Protein AF-A0A1J4KE46-F1 (afdb_monomer)

Solvent-accessible surface area (backbone atoms 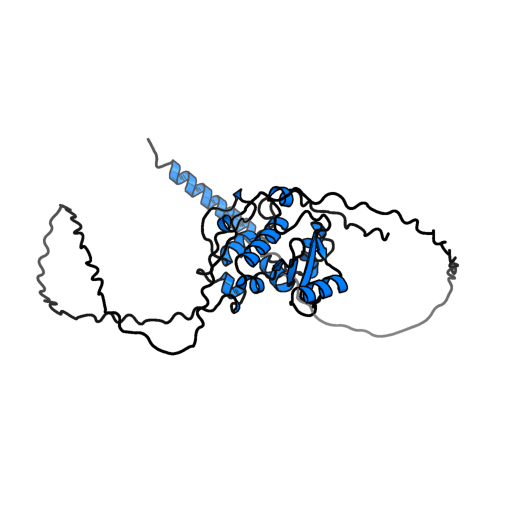only — not comparable to full-atom values): 22655 Å² total; per-residue (Å²): 136,81,72,76,61,61,65,56,54,59,58,55,54,53,56,57,51,52,54,53,51,52,53,68,68,58,63,74,73,76,80,78,86,82,88,87,82,84,83,86,89,83,88,88,82,86,89,81,84,89,82,88,82,88,82,93,76,85,85,80,83,85,80,86,80,85,82,81,85,81,86,87,81,90,78,89,84,84,92,82,90,88,87,90,86,88,89,80,90,74,87,79,75,78,71,82,78,87,78,90,81,81,91,82,88,82,89,84,80,94,78,82,88,78,87,83,81,81,79,82,81,83,78,85,85,85,81,90,82,89,84,86,86,82,91,79,94,74,92,76,88,74,85,79,84,68,88,69,81,76,77,84,74,73,83,82,76,80,79,82,80,76,56,67,73,75,50,51,61,66,56,45,40,68,34,76,81,46,60,44,44,52,37,85,65,67,35,53,55,59,90,80,43,59,92,48,76,43,31,45,27,55,48,36,59,69,44,43,44,33,73,73,41,97,76,39,30,68,67,40,46,54,52,35,50,34,48,48,21,67,63,32,70,52,42,26,74,50,45,15,32,36,70,76,53,62,48,35,31,40,32,32,50,66,35,32,23,60,45,44,62,49,89,47,49,57,63,50,35,69,30,76,83,4,59,40,39,21,48,44,32,42,73,57,54,71,68,60,36,31,51,52,24,50,77,70,71,70,45,79,60,52,76,88,53,39,44,42,37,33,36,79,81,65,62,51,40,77,81,55,48,70,69,46,60,65,65,57,54,75,44,89,62,75,80,74,78,76,85,124

InterPro domains:
  IPR018845 Initiator binding domain [PF10416] (196-288)
  IPR036388 Winged helix-like DNA-binding domain superfamily [G3DSA:1.10.10.10] (203-294)

Mean predicted aligned error: 17.64 Å

Foldseek 3Di:
DDPPVVVVVVVVVVVVVVVVVVCVVPVPPPPPPDDDDDDDDDDDDDDDDDDDDDDDDDDDDDDDDDDDDDDDDDDDDDDDDDDDDDDDDDDDLDDPDPDDDDDDDDDDDDDDDDDDDDDDDDDDDDDDDDDDDDDDDDDDDDPPPDPPPPPPPDPDDDPPDDDLLPDALVRQLPDFPQKDQLLVLVQPPNVVGDRDIGRPNCCLVVALQDPADPGRHPLSNQLSLQSVCSSDVSCCQQQQKYDLDFFKIKGFQPNNCVSNVNDDSCVQDPPCQHRQVQLQKDWDDLVVQQVSCVVSVVHGDDPVGMTMIGHPVSLDGNPHDNVSSVVSHGRPDRPPPPPD

Organism: NCBI:txid1144522

pLDDT: mean 73.03, std 25.67, range [29.02, 98.75]

Sequence (340 aa):
MNICKLFNFEIYSTQKLHQIILKKIFSPMISSLSLFLHPENQTPSHQQASQQANQQKPTQTISVRTHRIPKNKSHPYDNKILNEINKTTIPLCQSKSNTIISQHDQNMPNISHNNLNLSSSNLPLNYNDENDEEEGNLNLGMSFSSSRRVTNSSPMFSIKVKPISAMTFEEACTDPHLVINPSKMGFIPSSIWSNDTISFGFLVTTFFRKRNSATSKFPHKLYNALRLSECFSDFKNLLGISWITNDIFRVDRNAFARLIGVKSVEGGLFHQQGNFPSHGFEELDFQESEKISMEYGLGHADLSTVRFIRNSHGNFNKYSTESEMENLKWSAKPQSSESV

Structure (mmCIF, N/CA/C/O backbone):
data_AF-A0A1J4KE46-F1
#
_entry.id   AF-A0A1J4KE46-F1
#
loop_
_atom_site.group_PDB
_atom_site.id
_atom_site.type_symbol
_atom_site.label_atom_id
_atom_site.label_alt_id
_atom_site.label_comp_id
_atom_site.label_asym_id
_atom_site.label_entity_id
_atom_site.label_seq_id
_atom_site.pdbx_PDB_ins_code
_atom_site.Cartn_x
_atom_site.Cartn_y
_atom_site.Cartn_z
_atom_site.occupancy
_atom_site.B_iso_or_equiv
_atom_site.auth_seq_id
_atom_site.auth_comp_id
_atom_site.auth_asym_id
_atom_site.auth_atom_id
_atom_site.pdbx_PDB_model_num
ATOM 1 N N . MET A 1 1 ? 35.628 -3.343 -46.545 1.00 43.88 1 MET A N 1
ATOM 2 C CA . MET A 1 1 ? 36.140 -2.511 -45.429 1.00 43.88 1 MET A CA 1
ATOM 3 C C . MET A 1 1 ? 35.274 -2.802 -44.201 1.00 43.88 1 MET A C 1
ATOM 5 O O . MET A 1 1 ? 34.067 -2.864 -44.335 1.00 43.88 1 MET A O 1
ATOM 9 N N . ASN A 1 2 ? 35.907 -3.163 -43.084 1.00 38.00 2 ASN A N 1
ATOM 10 C CA . ASN A 1 2 ? 35.430 -4.070 -42.021 1.00 38.00 2 ASN A CA 1
ATOM 11 C C . ASN A 1 2 ? 34.194 -3.653 -41.185 1.00 38.00 2 ASN A C 1
ATOM 13 O O . ASN A 1 2 ? 34.308 -2.763 -40.347 1.00 38.00 2 ASN A O 1
ATOM 17 N N . ILE A 1 3 ? 33.100 -4.426 -41.264 1.00 45.41 3 ILE A N 1
ATOM 18 C CA . ILE A 1 3 ? 31.973 -4.418 -40.297 1.00 45.41 3 ILE A CA 1
ATOM 19 C C . ILE A 1 3 ? 32.275 -5.302 -39.060 1.00 45.41 3 ILE A C 1
ATOM 21 O O . ILE A 1 3 ? 31.775 -5.052 -37.967 1.00 45.41 3 ILE A O 1
ATOM 25 N N . CYS A 1 4 ? 33.210 -6.256 -39.159 1.00 42.78 4 CYS A N 1
ATOM 26 C CA . CYS A 1 4 ? 33.584 -7.158 -38.056 1.00 42.78 4 CYS A CA 1
ATOM 27 C C . CYS A 1 4 ? 34.386 -6.506 -36.906 1.00 42.78 4 CYS A C 1
ATOM 29 O O . CYS A 1 4 ? 34.640 -7.151 -35.889 1.00 42.78 4 CYS A O 1
ATOM 31 N N . LYS A 1 5 ? 34.803 -5.236 -37.032 1.00 42.47 5 LYS A N 1
ATOM 32 C CA . LYS A 1 5 ? 35.556 -4.534 -35.972 1.00 42.47 5 LYS A CA 1
ATOM 33 C C . LYS A 1 5 ? 34.665 -3.826 -34.945 1.00 42.47 5 LYS A C 1
ATOM 35 O O . LYS A 1 5 ? 35.122 -3.613 -33.828 1.00 42.47 5 LYS A O 1
ATOM 40 N N . LEU A 1 6 ? 33.409 -3.518 -35.280 1.00 44.38 6 LEU A N 1
ATOM 41 C CA . LEU A 1 6 ? 32.485 -2.847 -34.356 1.00 44.38 6 LEU A CA 1
ATOM 42 C C . LEU A 1 6 ? 31.913 -3.812 -33.305 1.00 44.38 6 LEU A C 1
ATOM 44 O O . LEU A 1 6 ? 31.878 -3.465 -32.129 1.00 44.38 6 LEU A O 1
ATOM 48 N N . PHE A 1 7 ? 31.615 -5.061 -33.678 1.00 44.31 7 PHE A N 1
ATOM 49 C CA . PHE A 1 7 ? 31.111 -6.067 -32.730 1.00 44.31 7 PHE A CA 1
ATOM 50 C C . PHE A 1 7 ? 32.142 -6.497 -31.672 1.00 44.31 7 PHE A C 1
ATOM 52 O O . PHE A 1 7 ? 31.789 -6.755 -30.524 1.00 44.31 7 PHE A O 1
ATOM 59 N N . ASN A 1 8 ? 33.435 -6.520 -32.013 1.00 41.88 8 ASN A N 1
ATOM 60 C CA . ASN A 1 8 ? 34.477 -6.899 -31.052 1.00 41.88 8 ASN A CA 1
ATOM 61 C C . ASN A 1 8 ? 34.772 -5.809 -30.006 1.00 41.88 8 ASN A C 1
ATOM 63 O O . ASN A 1 8 ? 35.272 -6.121 -28.925 1.00 41.88 8 ASN A O 1
ATOM 67 N N . PHE A 1 9 ? 34.442 -4.544 -30.284 1.00 43.34 9 PHE A N 1
ATOM 68 C CA . PHE A 1 9 ? 34.666 -3.452 -29.333 1.00 43.34 9 PHE A CA 1
ATOM 69 C C . PHE A 1 9 ? 33.618 -3.443 -28.206 1.00 43.34 9 PHE A C 1
ATOM 71 O O . PHE A 1 9 ? 33.932 -3.144 -27.052 1.00 43.34 9 PHE A O 1
ATOM 78 N N . GLU A 1 10 ? 32.387 -3.850 -28.513 1.00 47.28 10 GLU A N 1
ATOM 79 C CA . GLU A 1 10 ? 31.271 -3.853 -27.561 1.00 47.28 10 GLU A CA 1
ATOM 80 C C . GLU A 1 10 ? 31.353 -5.028 -26.564 1.00 47.28 10 GLU A C 1
ATOM 82 O O . GLU A 1 10 ? 31.061 -4.879 -25.372 1.00 47.28 10 GLU A O 1
ATOM 87 N N . ILE A 1 11 ? 31.892 -6.171 -27.004 1.00 52.19 11 ILE A N 1
ATOM 88 C CA . ILE A 1 11 ? 32.131 -7.343 -26.144 1.00 52.19 11 ILE A CA 1
ATOM 89 C C . ILE A 1 11 ? 33.309 -7.106 -25.176 1.00 52.19 11 ILE A C 1
ATOM 91 O O . ILE A 1 11 ? 33.255 -7.506 -24.012 1.00 52.19 11 ILE A O 1
ATOM 95 N N . TYR A 1 12 ? 34.358 -6.389 -25.596 1.00 47.06 12 TYR A N 1
ATOM 96 C CA . TYR A 1 12 ? 35.500 -6.095 -24.715 1.00 47.06 12 TYR A CA 1
ATOM 97 C C . TYR A 1 12 ? 35.171 -5.074 -23.613 1.00 47.06 12 TYR A C 1
ATOM 99 O O . TYR A 1 12 ? 35.718 -5.143 -22.507 1.00 47.06 12 TYR A O 1
ATOM 107 N N . SER A 1 13 ? 34.256 -4.140 -23.887 1.00 60.16 13 SER A N 1
ATOM 108 C CA . SER A 1 13 ? 33.822 -3.126 -22.917 1.00 60.16 13 SER A CA 1
ATOM 109 C C . SER A 1 13 ? 33.009 -3.740 -21.767 1.00 60.16 13 SER A C 1
ATOM 111 O O . SER A 1 13 ? 33.229 -3.430 -20.591 1.00 60.16 13 SER A O 1
ATOM 113 N N . THR A 1 14 ? 32.132 -4.696 -22.084 1.00 60.09 14 THR A N 1
ATOM 114 C CA . THR A 1 14 ? 31.256 -5.353 -21.101 1.00 60.09 14 THR A CA 1
ATOM 115 C C . THR A 1 14 ? 32.015 -6.295 -20.162 1.00 60.09 14 THR A C 1
ATOM 117 O O . THR A 1 14 ? 31.756 -6.293 -18.955 1.00 60.09 14 THR A O 1
ATOM 120 N N . GLN A 1 15 ? 33.034 -7.016 -20.646 1.00 66.12 15 GLN A N 1
ATOM 121 C CA . GLN A 1 15 ? 33.862 -7.871 -19.781 1.00 66.12 15 GLN A CA 1
ATOM 122 C C . GLN A 1 15 ? 34.711 -7.073 -18.780 1.00 66.12 15 GLN A C 1
ATOM 124 O O . GLN A 1 15 ? 34.850 -7.469 -17.617 1.00 66.12 15 GLN A O 1
ATOM 129 N N . LYS A 1 16 ? 35.245 -5.915 -19.192 1.00 71.94 16 LYS A N 1
ATOM 130 C CA . LYS A 1 16 ? 36.046 -5.056 -18.306 1.00 71.94 16 LYS A CA 1
ATOM 131 C C . LYS A 1 16 ? 35.185 -4.412 -17.216 1.00 71.94 16 LYS A C 1
ATOM 133 O O . LYS A 1 16 ? 35.630 -4.303 -16.073 1.00 71.94 16 LYS A O 1
ATOM 138 N N . LEU A 1 17 ? 33.937 -4.062 -17.537 1.00 72.75 17 LEU A N 1
ATOM 139 C CA . LEU A 1 17 ? 32.971 -3.542 -16.568 1.00 72.75 17 LEU A CA 1
ATOM 140 C C . LEU A 1 17 ? 32.559 -4.611 -15.540 1.00 72.75 17 LEU A C 1
ATOM 142 O O . LEU A 1 17 ? 32.511 -4.324 -14.343 1.00 72.75 17 LEU A O 1
ATOM 146 N N . HIS A 1 18 ? 32.361 -5.859 -15.977 1.00 77.00 18 HIS A N 1
ATOM 147 C CA . HIS A 1 18 ? 32.013 -6.972 -15.088 1.00 77.00 18 HIS A CA 1
ATOM 148 C C . HIS A 1 18 ? 33.130 -7.282 -14.072 1.00 77.00 18 HIS A C 1
ATOM 150 O O . HIS A 1 18 ? 32.863 -7.457 -12.883 1.00 77.00 18 HIS A O 1
ATOM 156 N N . GLN A 1 19 ? 34.400 -7.239 -14.495 1.00 77.44 19 GLN A N 1
ATOM 157 C CA . GLN A 1 19 ? 35.548 -7.441 -13.597 1.00 77.44 19 GLN A CA 1
ATOM 158 C C . GLN A 1 19 ? 35.722 -6.316 -12.559 1.00 77.44 19 GLN A C 1
ATOM 160 O O . GLN A 1 19 ? 36.124 -6.570 -11.421 1.00 77.44 19 GLN A O 1
ATOM 165 N N . ILE A 1 20 ? 35.391 -5.069 -12.914 1.00 80.81 20 ILE A N 1
ATOM 166 C CA . ILE A 1 20 ? 35.436 -3.931 -11.979 1.00 80.81 20 ILE A CA 1
ATOM 167 C C . ILE A 1 20 ? 34.324 -4.044 -10.927 1.00 80.81 20 ILE A C 1
ATOM 169 O O . ILE A 1 20 ? 34.562 -3.766 -9.749 1.00 80.81 20 ILE A O 1
ATOM 173 N N . ILE A 1 21 ? 33.129 -4.488 -11.331 1.00 74.19 21 ILE A N 1
ATOM 174 C CA . ILE A 1 21 ? 31.992 -4.694 -10.424 1.00 74.19 21 ILE A CA 1
ATOM 175 C C . ILE A 1 21 ? 32.289 -5.834 -9.440 1.00 74.19 21 ILE A C 1
ATOM 177 O O . ILE A 1 21 ? 32.115 -5.652 -8.234 1.00 74.19 21 ILE A O 1
ATOM 181 N N . LEU A 1 22 ? 32.835 -6.961 -9.912 1.00 73.62 22 LEU A N 1
ATOM 182 C CA . LEU A 1 22 ? 33.192 -8.086 -9.040 1.00 73.62 22 LEU A CA 1
ATOM 183 C C . LEU A 1 22 ? 34.298 -7.722 -8.035 1.00 73.62 22 LEU A C 1
ATOM 185 O O . LEU A 1 22 ? 34.171 -8.043 -6.853 1.00 73.62 22 LEU A O 1
ATOM 189 N N . LYS A 1 23 ? 35.328 -6.965 -8.444 1.00 73.56 23 LYS A N 1
ATOM 190 C CA . LYS A 1 23 ? 36.371 -6.494 -7.510 1.00 73.56 23 LYS A CA 1
ATOM 191 C C . LYS A 1 23 ? 35.837 -5.530 -6.448 1.00 73.56 23 LYS A C 1
ATOM 193 O O . LYS A 1 23 ? 36.261 -5.609 -5.299 1.00 73.56 23 LYS A O 1
ATOM 198 N N . LYS A 1 24 ? 34.896 -4.643 -6.790 1.00 72.38 24 LYS A N 1
ATOM 199 C CA . LYS A 1 24 ? 34.300 -3.707 -5.816 1.00 72.38 24 LYS A CA 1
ATOM 200 C C . LYS A 1 24 ? 33.355 -4.383 -4.824 1.00 72.38 24 LYS A C 1
ATOM 202 O O . LYS A 1 24 ? 33.265 -3.924 -3.691 1.00 72.38 24 LYS A O 1
ATOM 207 N N . ILE A 1 25 ? 32.665 -5.447 -5.234 1.00 72.19 25 ILE A N 1
ATOM 208 C CA . ILE A 1 25 ? 31.697 -6.144 -4.376 1.00 72.19 25 ILE A CA 1
ATOM 209 C C . ILE A 1 25 ? 32.393 -7.121 -3.418 1.00 72.19 25 ILE A C 1
ATOM 211 O O . ILE A 1 25 ? 31.979 -7.224 -2.267 1.00 72.19 25 ILE A O 1
ATOM 215 N N . PHE A 1 26 ? 33.468 -7.792 -3.846 1.00 58.16 26 PHE A N 1
ATOM 216 C CA . PHE A 1 26 ? 34.116 -8.834 -3.036 1.00 58.16 26 PHE A CA 1
ATOM 217 C C . PHE A 1 26 ? 35.315 -8.367 -2.193 1.00 58.16 26 PHE A C 1
ATOM 219 O O . PHE A 1 26 ? 35.730 -9.086 -1.287 1.00 58.16 26 PHE A O 1
ATOM 226 N N . SER A 1 27 ? 35.851 -7.161 -2.411 1.00 54.28 27 SER A N 1
ATOM 227 C CA . SER A 1 27 ? 37.005 -6.668 -1.640 1.00 54.28 27 SER A CA 1
ATOM 228 C C . SER A 1 27 ? 36.771 -6.417 -0.135 1.00 54.28 27 SER A C 1
ATOM 230 O O . SER A 1 27 ? 37.745 -6.554 0.603 1.00 54.28 27 SER A O 1
ATOM 232 N N . PRO A 1 28 ? 35.574 -6.055 0.377 1.00 50.00 28 PRO A N 1
ATOM 233 C CA . PRO A 1 28 ? 35.429 -5.765 1.805 1.00 50.00 28 PRO A CA 1
ATOM 234 C C . PRO A 1 28 ? 35.098 -6.989 2.679 1.00 50.00 28 PRO A C 1
ATOM 236 O O . PRO A 1 28 ? 35.008 -6.834 3.891 1.00 50.00 28 PRO A O 1
ATOM 239 N N . MET A 1 29 ? 34.937 -8.199 2.125 1.00 50.59 29 MET A N 1
ATOM 240 C CA . MET A 1 29 ? 34.562 -9.382 2.927 1.00 50.59 29 MET A CA 1
ATOM 241 C C . MET A 1 29 ? 35.730 -10.137 3.581 1.00 50.59 29 MET A C 1
ATOM 243 O O . MET A 1 29 ? 35.485 -11.014 4.402 1.00 50.59 29 MET A O 1
ATOM 247 N N . ILE A 1 30 ? 36.988 -9.810 3.271 1.00 49.00 30 ILE A N 1
ATOM 248 C CA . ILE A 1 30 ? 38.146 -10.565 3.791 1.00 49.00 30 ILE A CA 1
ATOM 249 C C . ILE A 1 30 ? 38.763 -9.912 5.047 1.00 49.00 30 ILE A C 1
ATOM 251 O O . ILE A 1 30 ? 39.506 -10.558 5.778 1.00 49.00 30 ILE A O 1
ATOM 255 N N . SER A 1 31 ? 38.393 -8.675 5.394 1.00 47.56 31 SER A N 1
ATOM 256 C CA . SER A 1 31 ? 39.052 -7.926 6.482 1.00 47.56 31 SER A CA 1
ATOM 257 C C . SER A 1 31 ? 38.347 -7.972 7.847 1.00 47.56 31 SER A C 1
ATOM 259 O O . SER A 1 31 ? 38.707 -7.201 8.731 1.00 47.56 31 SER A O 1
ATOM 261 N N . SER A 1 32 ? 37.343 -8.833 8.055 1.00 45.50 32 SER A N 1
ATOM 262 C CA . SER A 1 32 ? 36.522 -8.822 9.289 1.00 45.50 32 SER A CA 1
ATOM 263 C C . SER A 1 32 ? 36.533 -10.127 10.093 1.00 45.50 32 SER A C 1
ATOM 265 O O . SER A 1 32 ? 35.686 -10.312 10.961 1.00 45.50 32 SER A O 1
ATOM 267 N N . LEU A 1 33 ? 37.489 -11.027 9.846 1.00 42.25 33 LEU A N 1
ATOM 268 C CA . LEU A 1 33 ? 37.528 -12.368 10.451 1.00 42.25 33 LEU A CA 1
ATOM 269 C C . LEU A 1 33 ? 38.741 -12.611 11.365 1.00 42.25 33 LEU A C 1
ATOM 271 O O . LEU A 1 33 ? 39.258 -13.720 11.444 1.00 42.25 33 LEU A O 1
ATOM 275 N N . SER A 1 34 ? 39.190 -11.586 12.094 1.00 47.81 34 SER A N 1
ATOM 276 C CA . SER A 1 34 ? 40.275 -11.734 13.073 1.00 47.81 34 SER A CA 1
ATOM 277 C C . SER A 1 34 ? 40.092 -10.832 14.294 1.00 47.81 34 SER A C 1
ATOM 279 O O . SER A 1 34 ? 40.784 -9.828 14.404 1.00 47.81 34 SER A O 1
ATOM 281 N N . LEU A 1 35 ? 39.164 -11.153 15.203 1.00 42.41 35 LEU A N 1
ATOM 282 C CA . LEU A 1 35 ? 39.206 -10.686 16.602 1.00 42.41 35 LEU A CA 1
ATOM 283 C C . LEU A 1 35 ? 38.037 -11.274 17.401 1.00 42.41 35 LEU A C 1
ATOM 285 O O . LEU A 1 35 ? 37.048 -10.597 17.609 1.00 42.41 35 LEU A O 1
ATOM 289 N N . PHE A 1 36 ? 38.133 -12.533 17.831 1.00 39.78 36 PHE A N 1
ATOM 290 C CA . PHE A 1 36 ? 37.463 -13.023 19.047 1.00 39.78 36 PHE A CA 1
ATOM 291 C C . PHE A 1 36 ? 38.100 -14.354 19.468 1.00 39.78 36 PHE A C 1
ATOM 293 O O . PHE A 1 36 ? 37.612 -15.436 19.164 1.00 39.78 36 PHE A O 1
ATOM 300 N N . LEU A 1 37 ? 39.221 -14.256 20.179 1.00 42.06 37 LEU A N 1
ATOM 301 C CA . LEU A 1 37 ? 39.665 -15.275 21.124 1.00 42.06 37 LEU A CA 1
ATOM 302 C C . LEU A 1 37 ? 39.892 -14.549 22.451 1.00 42.06 37 LEU A C 1
ATOM 304 O O . LEU A 1 37 ? 40.803 -13.735 22.571 1.00 42.06 37 LEU A O 1
ATOM 308 N N . HIS A 1 38 ? 38.999 -14.788 23.409 1.00 50.34 38 HIS A N 1
ATOM 309 C CA . HIS A 1 38 ? 39.254 -14.530 24.825 1.00 50.34 38 HIS A CA 1
ATOM 310 C C . HIS A 1 38 ? 40.099 -15.674 25.392 1.00 50.34 38 HIS A C 1
ATOM 312 O O . HIS A 1 38 ? 39.940 -16.820 24.959 1.00 50.34 38 HIS A O 1
ATOM 318 N N . PRO A 1 39 ? 40.886 -15.389 26.436 1.00 52.97 39 PRO A N 1
ATOM 319 C CA . PRO A 1 39 ? 40.875 -16.298 27.567 1.00 52.97 39 PRO A CA 1
ATOM 320 C C . PRO A 1 39 ? 40.612 -15.605 28.911 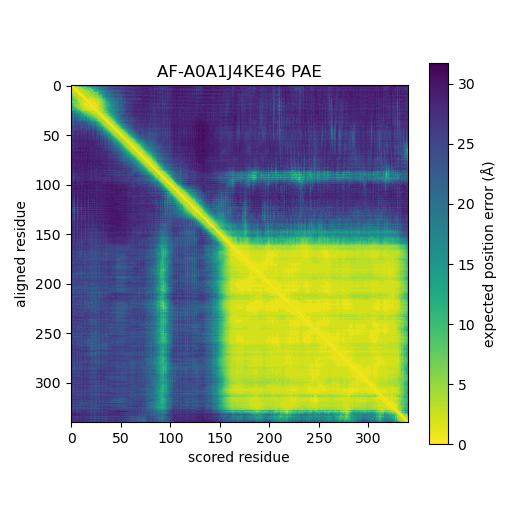1.00 52.97 39 PRO A C 1
ATOM 322 O O . PRO A 1 39 ? 40.789 -14.405 29.100 1.00 52.97 39 PRO A O 1
ATOM 325 N N . GLU A 1 40 ? 40.137 -16.468 29.798 1.00 45.75 40 GLU A N 1
ATOM 326 C CA . GLU A 1 40 ? 39.784 -16.385 31.210 1.00 45.75 40 GLU A CA 1
ATOM 327 C C . GLU A 1 40 ? 40.769 -15.719 32.200 1.00 45.75 40 GLU A C 1
ATOM 329 O O . GLU A 1 40 ? 41.978 -15.682 31.994 1.00 45.75 40 GLU A O 1
ATOM 334 N N . ASN A 1 41 ? 40.182 -15.434 33.377 1.00 39.47 41 ASN A N 1
ATOM 335 C CA . ASN A 1 41 ? 40.736 -15.446 34.743 1.00 39.47 41 ASN A CA 1
ATOM 336 C C . ASN A 1 41 ? 41.514 -14.216 35.251 1.00 39.47 41 ASN A C 1
ATOM 338 O O . ASN A 1 41 ? 42.645 -13.967 34.856 1.00 39.47 41 ASN A O 1
ATOM 342 N N . GLN A 1 42 ? 40.959 -13.543 36.274 1.00 38.44 42 GLN A N 1
ATOM 343 C CA . GLN A 1 42 ? 41.381 -13.662 37.689 1.00 38.44 42 GLN A CA 1
ATOM 344 C C . GLN A 1 42 ? 40.713 -12.585 38.575 1.00 38.44 42 GLN A C 1
ATOM 346 O O . GLN A 1 42 ? 40.817 -11.387 38.330 1.00 38.44 42 GLN A O 1
ATOM 351 N N . THR A 1 43 ? 40.063 -13.032 39.652 1.00 44.25 43 THR A N 1
ATOM 352 C CA . THR A 1 43 ? 39.818 -12.276 40.898 1.00 44.25 43 THR A CA 1
ATOM 353 C C . THR A 1 43 ? 41.136 -11.929 41.599 1.00 44.25 43 THR A C 1
ATOM 355 O O . THR A 1 43 ? 42.066 -12.736 41.553 1.00 44.25 43 THR A O 1
ATOM 358 N N . PRO A 1 44 ? 41.196 -10.814 42.354 1.00 50.22 44 PRO A N 1
ATOM 359 C CA . PRO A 1 44 ? 41.327 -10.997 43.800 1.00 50.22 44 PRO A CA 1
ATOM 360 C C . PRO A 1 44 ? 40.561 -9.984 44.671 1.00 50.22 44 PRO A C 1
ATOM 362 O O . PRO A 1 44 ? 40.010 -8.975 44.244 1.00 50.22 44 PRO A O 1
ATOM 365 N N . SER A 1 45 ? 40.545 -10.366 45.939 1.00 45.75 45 SER A N 1
ATOM 366 C CA . SER A 1 45 ? 39.864 -9.884 47.130 1.00 45.75 45 SER A CA 1
ATOM 367 C C . SER A 1 45 ? 40.458 -8.642 47.823 1.00 45.75 45 SER A C 1
ATOM 369 O O . SER A 1 45 ? 41.671 -8.489 47.875 1.00 45.75 45 SER A O 1
ATOM 371 N N . HIS A 1 46 ? 39.567 -7.950 48.548 1.00 49.00 46 HIS A N 1
ATOM 372 C CA . HIS A 1 46 ? 39.696 -7.378 49.908 1.00 49.00 46 HIS A CA 1
ATOM 373 C C . HIS A 1 46 ? 40.449 -6.064 50.233 1.00 49.00 46 HIS A C 1
ATOM 375 O O . HIS A 1 46 ? 41.545 -5.803 49.763 1.00 49.00 46 HIS A O 1
ATOM 381 N N . GLN A 1 47 ? 39.844 -5.381 51.234 1.00 40.81 47 GLN A N 1
ATOM 382 C CA . GLN A 1 47 ? 40.355 -4.373 52.190 1.00 40.81 47 GLN A CA 1
ATOM 383 C C . GLN A 1 47 ? 40.573 -2.940 51.670 1.00 40.81 47 GLN A C 1
ATOM 385 O O . GLN A 1 47 ? 41.073 -2.746 50.579 1.00 40.81 47 GLN A O 1
ATOM 390 N N . GLN A 1 48 ? 40.298 -1.847 52.392 1.00 43.03 48 GLN A N 1
ATOM 391 C CA . GLN A 1 48 ? 39.577 -1.491 53.627 1.00 43.03 48 GLN A CA 1
ATOM 392 C C . GLN A 1 48 ? 39.686 0.058 53.734 1.00 43.03 48 GLN A C 1
ATOM 394 O O . GLN A 1 48 ? 40.531 0.657 53.079 1.00 43.03 48 GLN A O 1
ATOM 399 N N . ALA A 1 49 ? 38.915 0.661 54.645 1.00 39.19 49 ALA A N 1
ATOM 400 C CA . ALA A 1 49 ? 39.212 1.929 55.338 1.00 39.19 49 ALA A CA 1
ATOM 401 C C . ALA A 1 49 ? 38.937 3.291 54.639 1.00 39.19 49 ALA A C 1
ATOM 403 O O . ALA A 1 49 ? 39.738 3.839 53.894 1.00 39.19 49 ALA A O 1
ATOM 404 N N . SER A 1 50 ? 37.795 3.872 55.037 1.00 48.09 50 SER A N 1
ATOM 405 C CA . SER A 1 50 ? 37.624 5.206 55.657 1.00 48.09 50 SER A CA 1
ATOM 406 C C . SER A 1 50 ? 38.500 6.395 55.227 1.00 48.09 50 SER A C 1
ATOM 408 O O . SER A 1 50 ? 39.694 6.385 55.502 1.00 48.09 50 SER A O 1
ATOM 410 N N . GLN A 1 51 ? 37.853 7.504 54.824 1.00 50.88 51 GLN A N 1
ATOM 411 C CA . GLN A 1 51 ? 38.007 8.839 55.443 1.00 50.88 51 GLN A CA 1
ATOM 412 C C . GLN A 1 51 ? 37.054 9.900 54.837 1.00 50.88 51 GLN A C 1
ATOM 414 O O . GLN A 1 51 ? 37.037 10.138 53.640 1.00 50.88 51 GLN A O 1
ATOM 419 N N . GLN A 1 52 ? 36.247 10.485 55.729 1.00 41.34 52 GLN A N 1
ATOM 420 C CA . GLN A 1 52 ? 35.936 11.909 55.941 1.00 41.34 52 GLN A CA 1
ATOM 421 C C . GLN A 1 52 ? 35.646 12.908 54.790 1.00 41.34 52 GLN A C 1
ATOM 423 O O . GLN A 1 52 ? 36.425 13.115 53.873 1.00 41.34 52 GLN A O 1
ATOM 428 N N . ALA A 1 53 ? 34.604 13.703 55.089 1.00 39.06 53 ALA A N 1
ATOM 429 C CA . ALA A 1 53 ? 34.511 15.167 54.990 1.00 39.06 53 ALA A CA 1
ATOM 430 C C . ALA A 1 53 ? 33.846 15.824 53.762 1.00 39.06 53 ALA A C 1
ATOM 432 O O . ALA A 1 53 ? 34.349 15.823 52.648 1.00 39.06 53 ALA A O 1
ATOM 433 N N . ASN A 1 54 ? 32.753 16.528 54.094 1.00 42.75 54 ASN A N 1
ATOM 434 C CA . ASN A 1 54 ? 32.339 17.849 53.617 1.00 42.75 54 ASN A CA 1
ATOM 435 C C . ASN A 1 54 ? 32.309 18.116 52.108 1.00 42.75 54 ASN A C 1
ATOM 437 O O . ASN A 1 54 ? 33.325 18.448 51.507 1.00 42.75 54 ASN A O 1
ATOM 441 N N . GLN A 1 55 ? 31.089 18.256 51.577 1.00 45.75 55 GLN A N 1
ATOM 442 C CA . GLN A 1 55 ? 30.712 19.504 50.908 1.00 45.75 55 GLN A CA 1
ATOM 443 C C . GLN A 1 55 ? 29.190 19.663 50.814 1.00 45.75 55 GLN A C 1
ATOM 445 O O . GLN A 1 55 ? 28.468 18.832 50.267 1.00 45.75 55 GLN A O 1
ATOM 450 N N . GLN A 1 56 ? 28.728 20.765 51.400 1.00 46.09 56 GLN A N 1
ATOM 451 C CA . GLN A 1 56 ? 27.380 21.305 51.311 1.00 46.09 56 GLN A CA 1
ATOM 452 C C . GLN A 1 56 ? 27.048 21.636 49.851 1.00 46.09 56 GLN A C 1
ATOM 454 O O . GLN A 1 56 ? 27.849 22.261 49.157 1.00 46.09 56 GLN A O 1
ATOM 459 N N . LYS A 1 57 ? 25.845 21.270 49.397 1.00 43.81 57 LYS A N 1
ATOM 460 C CA . LYS A 1 57 ? 25.284 21.722 48.119 1.00 43.81 57 LYS A CA 1
ATOM 461 C C . LYS A 1 57 ? 23.939 22.410 48.389 1.00 43.81 57 LYS A C 1
ATOM 463 O O . LYS A 1 57 ? 23.120 21.834 49.104 1.00 43.81 57 LYS A O 1
ATOM 468 N N . PRO A 1 58 ? 23.715 23.636 47.884 1.00 52.31 58 PRO A N 1
ATOM 469 C CA . PRO A 1 58 ? 22.559 24.439 48.258 1.00 52.31 58 PRO A CA 1
ATOM 470 C C . PRO A 1 58 ? 21.265 23.946 47.604 1.00 52.31 58 PRO A C 1
ATOM 472 O O . PRO A 1 58 ? 21.189 23.725 46.394 1.00 52.31 58 PRO A O 1
ATOM 475 N N . THR A 1 59 ? 20.243 23.825 48.447 1.00 40.31 59 THR A N 1
ATOM 476 C CA . THR A 1 59 ? 18.834 23.601 48.128 1.00 40.31 59 THR A CA 1
ATOM 477 C C . THR A 1 59 ? 18.310 24.729 47.239 1.00 40.31 59 THR A C 1
ATOM 479 O O . THR A 1 59 ? 18.289 25.888 47.649 1.00 40.31 59 THR A O 1
ATOM 482 N N . GLN A 1 60 ? 17.883 24.401 46.018 1.00 50.72 60 GLN A N 1
ATOM 483 C CA . GLN A 1 60 ? 17.182 25.343 45.147 1.00 50.72 60 GLN A CA 1
ATOM 484 C C . GLN A 1 60 ? 15.695 25.374 45.513 1.00 50.72 60 GLN A C 1
ATOM 486 O O . GLN A 1 60 ? 14.994 24.366 45.451 1.00 50.72 60 GLN A O 1
ATOM 491 N N . THR A 1 61 ? 15.237 26.558 45.909 1.00 44.44 61 THR A N 1
ATOM 492 C CA . THR A 1 61 ? 13.844 26.897 46.197 1.00 44.44 61 THR A CA 1
ATOM 493 C C . THR A 1 61 ? 13.004 26.822 44.923 1.00 44.44 61 THR A C 1
ATOM 495 O O . THR A 1 61 ? 13.202 27.595 43.986 1.00 44.44 61 THR A O 1
ATOM 498 N N . ILE A 1 62 ? 12.039 25.903 44.899 1.00 44.19 62 ILE A N 1
ATOM 499 C CA . ILE A 1 62 ? 11.027 25.782 43.846 1.00 44.19 62 ILE A CA 1
ATOM 500 C C . ILE A 1 62 ? 10.011 26.919 44.030 1.00 44.19 62 ILE A C 1
ATOM 502 O O . ILE A 1 62 ? 9.238 26.927 44.985 1.00 44.19 62 ILE A O 1
ATOM 506 N N . SER A 1 63 ? 10.019 27.892 43.116 1.00 43.88 63 SER A N 1
ATOM 507 C CA . SER A 1 63 ? 8.983 28.924 43.016 1.00 43.88 63 SER A CA 1
ATOM 508 C C . SER A 1 63 ? 7.866 28.420 42.099 1.00 43.88 63 SER A C 1
ATOM 510 O O . SER A 1 63 ? 8.055 28.264 40.893 1.00 43.88 63 SER A O 1
ATOM 512 N N . VAL A 1 64 ? 6.705 28.122 42.683 1.00 41.09 64 VAL A N 1
ATOM 513 C CA . VAL A 1 64 ? 5.497 27.714 41.955 1.00 41.09 64 VAL A CA 1
ATOM 514 C C . VAL A 1 64 ? 4.834 28.965 41.379 1.00 41.09 64 VAL A C 1
ATOM 516 O O . VAL A 1 64 ? 4.230 29.756 42.102 1.00 41.09 64 VAL A O 1
ATOM 519 N N . ARG A 1 65 ? 4.956 29.152 40.061 1.00 42.34 65 ARG A N 1
ATOM 520 C CA . ARG A 1 65 ? 4.283 30.214 39.304 1.00 42.34 65 ARG A CA 1
ATOM 521 C C . ARG A 1 65 ? 2.962 29.679 38.756 1.00 42.34 65 ARG A C 1
ATOM 523 O O . ARG A 1 65 ? 2.943 28.931 37.784 1.00 42.34 65 ARG A O 1
ATOM 530 N N . THR A 1 66 ? 1.853 30.061 39.378 1.00 48.25 66 THR A N 1
ATOM 531 C CA . THR A 1 66 ? 0.503 29.785 38.877 1.00 48.25 66 THR A CA 1
ATOM 532 C C . THR A 1 66 ? 0.189 30.713 37.701 1.00 48.25 66 THR A C 1
ATOM 534 O O . THR A 1 66 ? 0.105 31.933 37.850 1.00 48.25 66 THR A O 1
ATOM 537 N N . HIS A 1 67 ? 0.038 30.143 36.503 1.00 40.56 67 HIS A N 1
ATOM 538 C CA . HIS A 1 67 ? -0.421 30.878 35.327 1.00 40.56 67 HIS A CA 1
ATOM 539 C C . HIS A 1 67 ? -1.952 30.871 35.233 1.00 40.56 67 HIS A C 1
ATOM 541 O O . HIS A 1 67 ? -2.624 29.859 35.407 1.00 40.56 67 HIS A O 1
ATOM 547 N N . ARG A 1 68 ? -2.473 32.074 34.994 1.00 41.31 68 ARG A N 1
ATOM 548 C CA . ARG A 1 68 ? -3.880 32.468 34.904 1.00 41.31 68 ARG A CA 1
ATOM 549 C C . ARG A 1 68 ? -4.461 32.032 33.552 1.00 41.31 68 ARG A C 1
ATOM 551 O O . ARG A 1 68 ? -3.874 32.342 32.521 1.00 41.31 68 ARG A O 1
ATOM 558 N N . ILE A 1 69 ? -5.624 31.386 33.573 1.00 42.06 69 ILE A N 1
ATOM 559 C CA . ILE A 1 69 ? -6.409 30.960 32.401 1.00 42.06 69 ILE A CA 1
ATOM 560 C C . ILE A 1 69 ? -7.083 32.184 31.742 1.00 42.06 69 ILE A C 1
ATOM 562 O O . ILE A 1 69 ? -7.849 32.873 32.427 1.00 42.06 69 ILE A O 1
ATOM 566 N N . PRO A 1 70 ? -6.868 32.475 30.443 1.00 46.34 70 PRO A N 1
ATOM 567 C CA . PRO A 1 70 ? -7.682 33.435 29.701 1.00 46.34 70 PRO A CA 1
ATOM 568 C C . PRO A 1 70 ? -8.963 32.784 29.161 1.00 46.34 70 PRO A C 1
ATOM 570 O O . PRO A 1 70 ? -8.967 31.653 28.685 1.00 46.34 70 PRO A O 1
ATOM 573 N N . LYS A 1 71 ? -10.065 33.532 29.241 1.00 43.81 71 LYS A N 1
ATOM 574 C CA . LYS A 1 71 ? -11.405 33.146 28.787 1.00 43.81 71 LYS A CA 1
ATOM 575 C C . LYS A 1 71 ? -11.484 33.094 27.256 1.00 43.81 71 LYS A C 1
ATOM 577 O O . LYS A 1 71 ? -11.111 34.054 26.586 1.00 43.81 71 LYS A O 1
ATOM 582 N N . ASN A 1 72 ? -12.039 31.995 26.753 1.00 32.84 72 ASN A N 1
ATOM 583 C CA . ASN A 1 72 ? -12.282 31.704 25.342 1.00 32.84 72 ASN A CA 1
ATOM 584 C C . ASN A 1 72 ? -13.382 32.619 24.762 1.00 32.84 72 ASN A C 1
ATOM 586 O O . ASN A 1 72 ? -14.457 32.742 25.354 1.00 32.84 72 ASN A O 1
ATOM 590 N N . LYS A 1 73 ? -13.127 33.250 23.608 1.00 37.53 73 LYS A N 1
ATOM 591 C CA . LYS A 1 73 ? -14.140 33.943 22.792 1.00 37.53 73 LYS A CA 1
ATOM 592 C C . LYS A 1 73 ? -14.495 33.044 21.610 1.00 37.53 73 LYS A C 1
ATOM 594 O O . LYS A 1 73 ? -13.654 32.780 20.762 1.00 37.53 73 LYS A O 1
ATOM 599 N N . SER A 1 74 ? -15.742 32.593 21.567 1.00 42.03 74 SER A N 1
ATOM 600 C CA . SER A 1 74 ? -16.336 31.851 20.457 1.00 42.03 74 SER A CA 1
ATOM 601 C C . SER A 1 74 ? -16.574 32.761 19.247 1.00 42.03 74 SER A C 1
ATOM 603 O O . SER A 1 74 ? -17.261 33.774 19.384 1.00 42.03 74 SER A O 1
ATOM 605 N N . HIS A 1 75 ? -16.080 32.368 18.071 1.00 34.88 75 HIS A N 1
ATOM 606 C CA . HIS A 1 75 ? -16.516 32.899 16.774 1.00 34.88 75 HIS A CA 1
ATOM 607 C C . HIS A 1 75 ? -17.028 31.751 15.880 1.00 34.88 75 HIS A C 1
ATOM 609 O O . HIS A 1 75 ? -16.417 30.681 15.884 1.00 34.88 75 HIS A O 1
ATOM 615 N N . PRO A 1 76 ? -18.139 31.942 15.140 1.00 47.97 76 PRO A N 1
ATOM 616 C CA . PRO A 1 76 ? -18.737 30.920 14.285 1.00 47.97 76 PRO A CA 1
ATOM 617 C C . PRO A 1 76 ? -18.098 30.912 12.888 1.00 47.97 76 PRO A C 1
ATOM 619 O O . PRO A 1 76 ? -17.845 31.973 12.320 1.00 47.97 76 PRO A O 1
ATOM 622 N N . TYR A 1 77 ? -17.870 29.720 12.330 1.00 36.66 77 TYR A N 1
ATOM 623 C CA . TYR A 1 77 ? -17.501 29.534 10.924 1.00 36.66 77 TYR A CA 1
ATOM 624 C C . TYR A 1 77 ? -18.746 29.261 10.070 1.00 36.66 77 TYR A C 1
ATOM 626 O O . TYR A 1 77 ? -19.561 28.395 10.392 1.00 36.66 77 TYR A O 1
ATOM 634 N N . ASP A 1 78 ? -18.856 30.020 8.979 1.00 36.59 78 ASP A N 1
ATOM 635 C CA . ASP A 1 78 ? -19.859 29.915 7.922 1.00 36.59 78 ASP A CA 1
ATOM 636 C C . ASP A 1 78 ? -19.611 28.693 7.020 1.00 36.59 78 ASP A C 1
ATOM 638 O O . ASP A 1 78 ? -18.546 28.536 6.423 1.00 36.59 78 ASP A O 1
ATOM 642 N N . ASN A 1 79 ? -20.643 27.860 6.862 1.00 41.06 79 ASN A N 1
ATOM 643 C CA . ASN A 1 79 ? -20.705 26.757 5.903 1.00 41.06 79 ASN A CA 1
ATOM 644 C C . ASN A 1 79 ? -21.293 27.240 4.570 1.00 41.06 79 ASN A C 1
ATOM 646 O O . ASN A 1 79 ? -22.504 27.161 4.360 1.00 41.06 79 ASN A O 1
ATOM 650 N N . LYS A 1 80 ? -20.451 27.690 3.638 1.00 41.56 80 LYS A N 1
ATOM 651 C CA . LYS A 1 80 ? -20.792 27.762 2.208 1.00 41.56 80 LYS A CA 1
ATOM 652 C C . LYS A 1 80 ? -19.533 27.547 1.381 1.00 41.56 80 LYS A C 1
ATOM 654 O O . LYS A 1 80 ? -18.728 28.458 1.292 1.00 41.56 80 LYS A O 1
ATOM 659 N N . ILE A 1 81 ? -19.393 26.353 0.803 1.00 40.88 81 ILE A N 1
ATOM 660 C CA . ILE A 1 81 ? -18.867 26.036 -0.541 1.00 40.88 81 ILE A CA 1
ATOM 661 C C . ILE A 1 81 ? -18.787 24.502 -0.603 1.00 40.88 81 ILE A C 1
ATOM 663 O O . ILE A 1 81 ? -17.836 23.878 -0.151 1.00 40.88 81 ILE A O 1
ATOM 667 N N . LEU A 1 82 ? -19.848 23.887 -1.117 1.00 34.75 82 LEU A N 1
ATOM 668 C CA . LEU A 1 82 ? -19.894 22.488 -1.538 1.00 34.75 82 LEU A CA 1
ATOM 669 C C . LEU A 1 82 ? -20.983 22.429 -2.602 1.00 34.75 82 LEU A C 1
ATOM 671 O O . LEU A 1 82 ? -22.153 22.312 -2.265 1.00 34.75 82 LEU A O 1
ATOM 675 N N . ASN A 1 83 ? -20.600 22.676 -3.854 1.00 36.69 83 ASN A N 1
ATOM 676 C CA . ASN A 1 83 ? -21.332 22.316 -5.071 1.00 36.69 83 ASN A CA 1
ATOM 677 C C . ASN A 1 83 ? -20.535 22.842 -6.269 1.00 36.69 83 ASN A C 1
ATOM 679 O O . ASN A 1 83 ? -20.867 23.910 -6.759 1.00 36.69 83 ASN A O 1
ATOM 683 N N . GLU A 1 84 ? -19.473 22.139 -6.690 1.00 39.66 84 GLU A N 1
ATOM 684 C CA . GLU A 1 84 ? -18.992 22.146 -8.091 1.00 39.66 84 GLU A CA 1
ATOM 685 C C . GLU A 1 84 ? -17.743 21.268 -8.320 1.00 39.66 84 GLU A C 1
ATOM 687 O O . GLU A 1 84 ? -16.740 21.720 -8.851 1.00 39.66 84 GLU A O 1
ATOM 692 N N . ILE A 1 85 ? -17.762 19.979 -7.959 1.00 40.00 85 ILE A N 1
ATOM 693 C CA . ILE A 1 85 ? -16.766 19.036 -8.506 1.00 40.00 85 ILE A CA 1
ATOM 694 C C . ILE A 1 85 ? -17.439 17.687 -8.743 1.00 40.00 85 ILE A C 1
ATOM 696 O O . ILE A 1 85 ? -17.549 16.881 -7.832 1.00 40.00 85 ILE A O 1
ATOM 700 N N . ASN A 1 86 ? -17.914 17.454 -9.967 1.00 32.31 86 ASN A N 1
ATOM 701 C CA . ASN A 1 86 ? -18.248 16.122 -10.479 1.00 32.31 86 ASN A CA 1
ATOM 702 C C . ASN A 1 86 ? -18.226 16.167 -12.009 1.00 32.31 86 ASN A C 1
ATOM 704 O O . ASN A 1 86 ? -19.242 16.508 -12.612 1.00 32.31 86 ASN A O 1
ATOM 708 N N . LYS A 1 87 ? -17.075 15.856 -12.631 1.00 33.03 87 LYS A N 1
ATOM 709 C CA . LYS A 1 87 ? -16.963 15.453 -14.053 1.00 33.03 87 LYS A CA 1
ATOM 710 C C . LYS A 1 87 ? -15.541 14.991 -14.434 1.00 33.03 87 LYS A C 1
ATOM 712 O O . LYS A 1 87 ? -14.952 15.502 -15.375 1.00 33.03 87 LYS A O 1
ATOM 717 N N . THR A 1 88 ? -15.015 13.963 -13.764 1.00 29.02 88 THR A N 1
ATOM 718 C CA . THR A 1 88 ? -13.897 13.171 -14.318 1.00 29.02 88 THR A CA 1
ATOM 719 C C . THR A 1 88 ? -14.141 11.694 -14.029 1.00 29.02 88 THR A C 1
ATOM 721 O O . THR A 1 88 ? -13.977 11.229 -12.907 1.00 29.02 88 THR A O 1
ATOM 724 N N . THR A 1 89 ? -14.608 10.962 -15.042 1.00 31.95 89 THR A N 1
ATOM 725 C CA . THR A 1 89 ? -14.879 9.519 -14.958 1.00 31.95 89 THR A CA 1
ATOM 726 C C . THR A 1 89 ? -13.589 8.763 -15.267 1.00 31.95 89 THR A C 1
ATOM 728 O O . THR A 1 89 ? -13.162 8.726 -16.417 1.00 31.95 89 THR A O 1
ATOM 731 N N . ILE A 1 90 ? -12.956 8.180 -14.248 1.00 43.34 90 ILE A N 1
ATOM 732 C CA . ILE A 1 90 ? -11.851 7.221 -14.413 1.00 43.34 90 ILE A CA 1
ATOM 733 C C . ILE A 1 90 ? -12.461 5.810 -14.495 1.00 43.34 90 ILE A C 1
ATOM 735 O O . ILE A 1 90 ? -13.386 5.517 -13.732 1.00 43.34 90 ILE A O 1
ATOM 739 N N . PRO A 1 91 ? -11.991 4.927 -15.398 1.00 42.78 91 PRO A N 1
ATOM 740 C CA . PRO A 1 91 ? -12.527 3.576 -15.538 1.00 42.78 91 PRO A CA 1
ATOM 741 C C . PRO A 1 91 ? -12.341 2.767 -14.246 1.00 42.78 91 PRO A C 1
ATOM 743 O O . PRO A 1 91 ? -11.226 2.441 -13.837 1.00 42.78 91 PRO A O 1
ATOM 746 N N . LEU A 1 92 ? -13.464 2.438 -13.606 1.00 40.66 92 LEU A N 1
ATOM 747 C CA . LEU A 1 92 ? -13.540 1.522 -12.475 1.00 40.66 92 LEU A CA 1
ATOM 748 C C . LEU A 1 92 ? -13.166 0.116 -12.964 1.00 40.66 92 LEU A C 1
ATOM 750 O O . LEU A 1 92 ? -13.898 -0.496 -13.742 1.00 40.66 92 LEU A O 1
ATOM 754 N N . CYS A 1 93 ? -12.019 -0.393 -12.519 1.00 40.59 93 CYS A N 1
ATOM 755 C CA . CYS A 1 93 ? -11.568 -1.746 -12.824 1.00 40.59 93 CYS A CA 1
ATOM 756 C C . CYS A 1 93 ? -12.434 -2.750 -12.043 1.00 40.59 93 CYS A C 1
ATOM 758 O O . CYS A 1 93 ? -12.111 -3.129 -10.921 1.00 40.59 93 CYS A O 1
ATOM 760 N N . GLN A 1 94 ? -13.584 -3.127 -12.603 1.00 34.59 94 GLN A N 1
ATOM 761 C CA . GLN A 1 94 ? -14.422 -4.197 -12.067 1.00 34.59 94 GLN A CA 1
ATOM 762 C C . GLN A 1 94 ? -13.830 -5.545 -12.490 1.00 34.59 94 GLN A C 1
ATOM 764 O O . GLN A 1 94 ? -14.117 -6.060 -13.573 1.00 34.59 94 GLN A O 1
ATOM 769 N N . SER A 1 95 ? -12.990 -6.130 -11.640 1.00 38.25 95 SER A N 1
ATOM 770 C CA . SER A 1 95 ? -12.627 -7.540 -11.742 1.00 38.25 95 SER A CA 1
ATOM 771 C C . SER A 1 95 ? -13.838 -8.381 -11.315 1.00 38.25 95 SER A C 1
ATOM 773 O O . SER A 1 95 ? -14.222 -8.431 -10.149 1.00 38.25 95 SER A O 1
ATOM 775 N N . LYS A 1 96 ? -14.503 -9.021 -12.286 1.00 30.36 96 LYS A N 1
ATOM 776 C CA . LYS A 1 96 ? -15.539 -10.028 -12.015 1.00 30.36 96 LYS A CA 1
ATOM 777 C C . LYS A 1 96 ? -14.865 -11.281 -11.457 1.00 30.36 96 LYS A C 1
ATOM 779 O O . LYS A 1 96 ? -14.358 -12.104 -12.216 1.00 30.36 96 LYS A O 1
ATOM 784 N N . SER A 1 97 ? -14.863 -11.428 -10.140 1.00 34.12 97 SER A N 1
ATOM 785 C CA . SER A 1 97 ? -14.534 -12.691 -9.483 1.00 34.12 97 SER A CA 1
ATOM 786 C C . SER A 1 97 ? -15.696 -13.667 -9.692 1.00 34.12 97 SER A C 1
ATOM 788 O O . SER A 1 97 ? -16.751 -13.523 -9.080 1.00 34.12 97 SER A O 1
ATOM 790 N N . ASN A 1 98 ? -15.533 -14.647 -10.585 1.00 31.36 98 ASN A N 1
ATOM 791 C CA . ASN A 1 98 ? -16.482 -15.752 -10.734 1.00 31.36 98 ASN A CA 1
ATOM 792 C C . ASN A 1 98 ? -16.339 -16.709 -9.542 1.00 31.36 98 ASN A C 1
ATOM 794 O O . ASN A 1 98 ? -15.563 -17.662 -9.584 1.00 31.36 98 ASN A O 1
ATOM 798 N N . THR A 1 99 ? -17.106 -16.465 -8.483 1.00 31.06 99 THR A N 1
ATOM 799 C CA . THR A 1 99 ? -17.337 -17.440 -7.413 1.00 31.06 99 THR A CA 1
ATOM 800 C C . THR A 1 99 ? -18.577 -18.256 -7.770 1.00 31.06 99 THR A C 1
ATOM 802 O O . THR A 1 99 ? -19.706 -17.819 -7.565 1.00 31.06 99 THR A O 1
ATOM 805 N N . ILE A 1 100 ? -18.369 -19.441 -8.346 1.00 33.03 100 ILE A N 1
ATOM 806 C CA . ILE A 1 100 ? -19.425 -20.437 -8.553 1.00 33.03 100 ILE A CA 1
ATOM 807 C C . ILE A 1 100 ? -19.659 -21.144 -7.214 1.00 33.03 100 ILE A C 1
ATOM 809 O O . ILE A 1 100 ? -18.874 -22.000 -6.815 1.00 33.03 100 ILE A O 1
ATOM 813 N N . ILE A 1 101 ? -20.742 -20.784 -6.527 1.00 34.84 101 ILE A N 1
ATOM 814 C CA . ILE A 1 101 ? -21.387 -21.623 -5.512 1.00 34.84 101 ILE A CA 1
ATOM 815 C C . ILE A 1 101 ? -22.881 -21.618 -5.832 1.00 34.84 101 ILE A C 1
ATOM 817 O O . ILE A 1 101 ? -23.556 -20.607 -5.662 1.00 34.84 101 ILE A O 1
ATOM 821 N N . SER A 1 102 ? -23.402 -22.751 -6.296 1.00 30.31 102 SER A N 1
ATOM 822 C CA . SER A 1 102 ? -24.830 -23.044 -6.221 1.00 30.31 102 SER A CA 1
ATOM 823 C C . SER A 1 102 ? -25.023 -24.546 -6.044 1.00 30.31 102 SER A C 1
ATOM 825 O O . SER A 1 102 ? -24.695 -25.341 -6.922 1.00 30.31 102 SER A O 1
ATOM 827 N N . GLN A 1 103 ? -25.522 -24.913 -4.867 1.00 41.94 103 GLN A N 1
ATOM 828 C CA . GLN A 1 103 ? -26.348 -26.095 -4.681 1.00 41.94 103 GLN A CA 1
ATOM 829 C C . GLN A 1 103 ? -27.798 -25.622 -4.817 1.00 41.94 103 GLN A C 1
ATOM 831 O O . GLN A 1 103 ? -28.241 -24.855 -3.965 1.00 41.94 103 GLN A O 1
ATOM 836 N N . HIS A 1 104 ? -28.521 -26.060 -5.849 1.00 37.78 104 HIS A N 1
ATOM 837 C CA . HIS A 1 104 ? -29.951 -26.364 -5.747 1.00 37.78 104 HIS A CA 1
ATOM 838 C C . HIS A 1 104 ? -30.429 -27.180 -6.961 1.00 37.78 104 HIS A C 1
ATOM 840 O O . HIS A 1 104 ? -30.007 -26.938 -8.090 1.00 37.78 104 HIS A O 1
ATOM 846 N N . ASP A 1 105 ? -31.280 -28.164 -6.677 1.00 38.34 105 ASP A N 1
ATOM 847 C CA . ASP A 1 105 ? -31.823 -29.188 -7.566 1.00 38.34 105 ASP A CA 1
ATOM 848 C C . ASP A 1 105 ? -32.948 -28.709 -8.506 1.00 38.34 105 ASP A C 1
ATOM 850 O O . ASP A 1 105 ? -33.616 -27.708 -8.259 1.00 38.34 105 ASP A O 1
ATOM 854 N N . GLN A 1 106 ? -33.231 -29.602 -9.468 1.00 39.50 106 GLN A N 1
ATOM 855 C CA . GLN A 1 106 ? -34.465 -29.833 -10.240 1.00 39.50 106 GLN A CA 1
ATOM 856 C C . GLN A 1 106 ? -34.554 -29.228 -11.658 1.00 39.50 106 GLN A C 1
ATOM 858 O O . GLN A 1 106 ? -34.834 -28.052 -11.856 1.00 39.50 106 GLN A O 1
ATOM 863 N N . ASN A 1 107 ? -34.479 -30.161 -12.620 1.00 41.84 107 ASN A N 1
ATOM 864 C CA . ASN A 1 107 ? -35.208 -30.242 -13.894 1.00 41.84 107 ASN A CA 1
ATOM 865 C C . ASN A 1 107 ? -35.033 -29.136 -14.944 1.00 41.84 107 ASN A C 1
ATOM 867 O O . ASN A 1 107 ? -35.630 -28.076 -14.827 1.00 41.84 107 ASN A O 1
ATOM 871 N N . MET A 1 108 ? -34.367 -29.477 -16.060 1.00 33.38 108 MET A N 1
ATOM 872 C CA . MET A 1 108 ? -34.832 -29.264 -17.450 1.00 33.38 108 MET A CA 1
ATOM 873 C C . MET A 1 108 ? -33.833 -29.897 -18.465 1.00 33.38 108 MET A C 1
ATOM 875 O O . MET A 1 108 ? -32.778 -30.375 -18.045 1.00 33.38 108 MET A O 1
ATOM 879 N N . PRO A 1 109 ? -34.183 -30.038 -19.764 1.00 44.81 109 PRO A N 1
ATOM 880 C CA . PRO A 1 109 ? -33.942 -31.258 -20.525 1.00 44.81 109 PRO A CA 1
ATOM 881 C C . PRO A 1 109 ? -32.738 -31.223 -21.478 1.00 44.81 109 PRO A C 1
ATOM 883 O O . PRO A 1 109 ? -32.242 -30.182 -21.896 1.00 44.81 109 PRO A O 1
ATOM 886 N N . ASN A 1 110 ? -32.358 -32.447 -21.842 1.00 43.38 110 ASN A N 1
ATOM 887 C CA . ASN A 1 110 ? -31.521 -32.915 -22.945 1.00 43.38 110 ASN A CA 1
ATOM 888 C C . ASN A 1 110 ? -31.362 -31.932 -24.129 1.00 43.38 110 ASN A C 1
ATOM 890 O O . ASN A 1 110 ? -32.300 -31.727 -24.900 1.00 43.38 110 ASN A O 1
ATOM 894 N N . ILE A 1 111 ? -30.145 -31.409 -24.325 1.00 38.69 111 ILE A N 1
ATOM 895 C CA . ILE A 1 111 ? -29.715 -30.798 -25.589 1.00 38.69 111 ILE A CA 1
ATOM 896 C C . ILE A 1 111 ? -28.488 -31.551 -26.103 1.00 38.69 111 ILE A C 1
ATOM 898 O O . ILE A 1 111 ? -27.475 -31.721 -25.430 1.00 38.69 111 ILE A O 1
ATOM 902 N N . SER A 1 112 ? -28.669 -32.020 -27.328 1.00 40.78 112 SER A N 1
ATOM 903 C CA . SER A 1 112 ? -27.833 -32.852 -28.176 1.00 40.78 112 SER A CA 1
ATOM 904 C C . SER A 1 112 ? -26.413 -32.338 -28.422 1.00 40.78 112 SER A C 1
ATOM 906 O O . SER A 1 112 ? -26.179 -31.158 -28.682 1.00 40.78 112 SER A O 1
ATOM 908 N N . HIS A 1 113 ? -25.496 -33.306 -28.440 1.00 39.88 113 HIS A N 1
ATOM 909 C CA . HIS A 1 113 ? -24.114 -33.237 -28.895 1.00 39.88 113 HIS A CA 1
ATOM 910 C C . HIS A 1 113 ? -23.960 -32.610 -30.288 1.00 39.88 113 HIS A C 1
ATOM 912 O O . HIS A 1 113 ? -24.560 -33.089 -31.244 1.00 39.88 113 HIS A O 1
ATOM 918 N N . ASN A 1 114 ? -23.051 -31.639 -30.418 1.00 39.12 114 ASN A N 1
ATOM 919 C CA . ASN A 1 114 ? -22.419 -31.297 -31.691 1.00 39.12 114 ASN A CA 1
ATOM 920 C C . ASN A 1 114 ? -20.896 -31.406 -31.541 1.00 39.12 114 ASN A C 1
ATOM 922 O O . ASN A 1 114 ? -20.250 -30.593 -30.881 1.00 39.12 114 ASN A O 1
ATOM 926 N N . ASN A 1 115 ? -20.351 -32.460 -32.152 1.00 38.25 115 ASN A N 1
ATOM 927 C CA . ASN A 1 115 ? -18.925 -32.712 -32.332 1.00 38.25 115 ASN A CA 1
ATOM 928 C C . ASN A 1 115 ? -18.323 -31.653 -33.265 1.00 38.25 115 ASN A C 1
ATOM 930 O O . ASN A 1 115 ? -18.628 -31.636 -34.457 1.00 38.25 115 ASN A O 1
ATOM 934 N N . LEU A 1 116 ? -17.424 -30.815 -32.747 1.00 41.88 116 LEU A N 1
ATOM 935 C CA . LEU A 1 116 ? -16.538 -29.999 -33.575 1.00 41.88 116 LEU A CA 1
ATOM 936 C C . LEU A 1 116 ? -15.287 -30.810 -33.912 1.00 41.88 116 LEU A C 1
ATOM 938 O O . LEU A 1 116 ? -14.387 -31.001 -33.098 1.00 41.88 116 LEU A O 1
ATOM 942 N N . ASN A 1 117 ? -15.289 -31.313 -35.140 1.00 36.47 117 ASN A N 1
ATOM 943 C CA . ASN A 1 117 ? -14.199 -32.025 -35.781 1.00 36.47 117 ASN A CA 1
ATOM 944 C C . ASN A 1 117 ? -13.175 -30.979 -36.267 1.00 36.47 117 ASN A C 1
ATOM 946 O O . ASN A 1 117 ? -13.390 -30.336 -37.294 1.00 36.47 117 ASN A O 1
ATOM 950 N N . LEU A 1 118 ? -12.100 -30.746 -35.505 1.00 46.56 118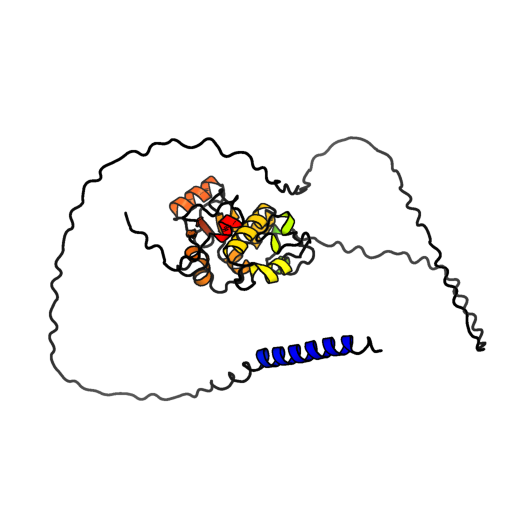 LEU A N 1
ATOM 951 C CA . LEU A 1 118 ? -10.989 -29.894 -35.940 1.00 46.56 118 LEU A CA 1
ATOM 952 C C . LEU A 1 118 ? -10.082 -30.702 -36.876 1.00 46.56 118 LEU A C 1
ATOM 954 O O . LEU A 1 118 ? -9.283 -31.530 -36.447 1.00 46.56 118 LEU A O 1
ATOM 958 N N . SER A 1 119 ? -10.232 -30.458 -38.172 1.00 37.31 119 SER A N 1
ATOM 959 C CA . SER A 1 119 ? -9.356 -30.963 -39.223 1.00 37.31 119 SER A CA 1
ATOM 960 C C . SER A 1 119 ? -8.016 -30.224 -39.207 1.00 37.31 119 SER A C 1
ATOM 962 O O . SER A 1 119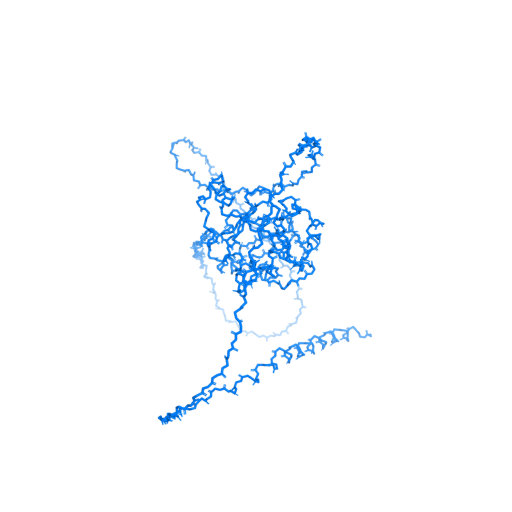 ? -7.937 -29.046 -39.556 1.00 37.31 119 SER A O 1
ATOM 964 N N . SER A 1 120 ? -6.966 -30.940 -38.814 1.00 38.34 120 SER A N 1
ATOM 965 C CA . SER A 1 120 ? -5.567 -30.527 -38.896 1.00 38.34 120 SER A CA 1
ATOM 966 C C . SER A 1 120 ? -5.127 -30.433 -40.359 1.00 38.34 120 SER A C 1
ATOM 968 O O . SER A 1 120 ? -5.032 -31.440 -41.060 1.00 38.34 120 SER A O 1
ATOM 970 N N . SER A 1 121 ? -4.850 -29.223 -40.833 1.00 45.28 121 SER A N 1
ATOM 971 C CA . SER A 1 121 ? -4.210 -28.978 -42.124 1.00 45.28 121 SER A CA 1
ATOM 972 C C . SER A 1 121 ? -2.716 -29.306 -42.040 1.00 45.28 121 SER A C 1
ATOM 974 O O . SER A 1 121 ? -1.955 -28.594 -41.385 1.00 45.28 121 SER A O 1
ATOM 976 N N . ASN A 1 122 ? -2.309 -30.383 -42.714 1.00 37.97 122 ASN A N 1
ATOM 977 C CA . ASN A 1 122 ? -0.913 -30.718 -42.983 1.00 37.97 122 ASN A CA 1
ATOM 978 C C . ASN A 1 122 ? -0.341 -29.741 -44.024 1.00 37.97 122 ASN A C 1
ATOM 980 O O . ASN A 1 122 ? -0.835 -29.681 -45.148 1.00 37.97 122 ASN A O 1
ATOM 984 N N . LEU A 1 123 ? 0.705 -29.001 -43.656 1.00 50.56 123 LEU A N 1
ATOM 985 C CA . LEU A 1 123 ? 1.548 -28.250 -44.588 1.00 50.56 123 LEU A CA 1
ATOM 986 C C . LEU A 1 123 ? 2.746 -29.127 -44.986 1.00 50.56 123 LEU A C 1
ATOM 988 O O . LEU A 1 123 ? 3.477 -29.563 -44.095 1.00 50.56 123 LEU A O 1
ATOM 992 N N . PRO A 1 124 ? 2.988 -29.382 -46.282 1.00 48.88 124 PRO A N 1
ATOM 993 C CA . PRO A 1 124 ? 4.235 -29.984 -46.724 1.00 48.88 124 PRO A CA 1
ATOM 994 C C . PRO A 1 124 ? 5.324 -28.906 -46.824 1.00 48.88 124 PRO A C 1
ATOM 996 O O . PRO A 1 124 ? 5.218 -27.964 -47.608 1.00 48.88 124 PRO A O 1
ATOM 999 N N . LEU A 1 125 ? 6.381 -29.055 -46.023 1.00 46.22 125 LEU A N 1
ATOM 1000 C CA . LEU A 1 125 ? 7.648 -28.354 -46.216 1.00 46.22 125 LEU A CA 1
ATOM 1001 C C . LEU A 1 125 ? 8.409 -29.047 -47.348 1.00 46.22 125 LEU A C 1
ATOM 1003 O O . LEU A 1 125 ? 8.823 -30.195 -47.213 1.00 46.22 125 LEU A O 1
ATOM 1007 N N . ASN A 1 126 ? 8.557 -28.332 -48.460 1.00 42.69 126 ASN A N 1
ATOM 1008 C CA . ASN A 1 126 ? 9.369 -28.716 -49.603 1.00 42.69 126 ASN A CA 1
ATOM 1009 C C . ASN A 1 126 ? 10.759 -28.081 -49.433 1.00 42.69 126 ASN A C 1
ATOM 1011 O O . ASN A 1 126 ? 10.890 -26.864 -49.559 1.00 42.69 126 ASN A O 1
ATOM 1015 N N . TYR A 1 127 ? 11.766 -28.885 -49.099 1.00 47.34 127 TYR A N 1
ATOM 1016 C CA . TYR A 1 127 ? 13.176 -28.497 -49.121 1.00 47.34 127 TYR A CA 1
ATOM 1017 C C . TYR A 1 127 ? 13.842 -29.269 -50.261 1.00 47.34 127 TYR A C 1
ATOM 1019 O O . TYR A 1 127 ? 13.974 -30.487 -50.183 1.00 47.34 127 TYR A O 1
ATOM 1027 N N . ASN A 1 128 ? 14.229 -28.549 -51.313 1.00 51.81 128 ASN A N 1
ATOM 1028 C CA . ASN A 1 128 ? 15.167 -29.035 -52.317 1.00 51.81 128 ASN A CA 1
ATOM 1029 C C . ASN A 1 128 ? 16.567 -28.651 -51.836 1.00 51.81 128 ASN A C 1
ATOM 1031 O O . ASN A 1 128 ? 16.868 -27.460 -51.750 1.00 51.81 128 ASN A O 1
ATOM 1035 N N . ASP A 1 129 ? 17.381 -29.649 -51.514 1.00 55.28 129 ASP A N 1
ATOM 1036 C CA . ASP A 1 129 ? 18.818 -29.504 -51.307 1.00 55.28 129 ASP A CA 1
ATOM 1037 C C . ASP A 1 129 ? 19.502 -30.512 -52.235 1.00 55.28 129 ASP A C 1
ATOM 1039 O O . ASP A 1 129 ? 19.367 -31.726 -52.073 1.00 55.28 129 ASP A O 1
ATOM 1043 N N . GLU A 1 130 ? 20.127 -29.984 -53.283 1.00 65.81 130 GLU A N 1
ATOM 1044 C CA . GLU A 1 130 ? 21.008 -30.706 -54.193 1.00 65.81 130 GLU A CA 1
ATOM 1045 C C . GLU A 1 130 ? 22.435 -30.471 -53.694 1.00 65.81 130 GLU A C 1
ATOM 1047 O O . GLU A 1 130 ? 22.907 -29.332 -53.711 1.00 65.81 130 GLU A O 1
ATOM 1052 N N . ASN A 1 131 ? 23.127 -31.525 -53.260 1.00 49.19 131 ASN A N 1
ATOM 1053 C CA . ASN A 1 131 ? 24.314 -32.026 -53.956 1.00 49.19 131 ASN A CA 1
ATOM 1054 C C . ASN A 1 131 ? 25.127 -33.028 -53.122 1.00 49.19 131 ASN A C 1
ATOM 1056 O O . ASN A 1 131 ? 25.306 -32.900 -51.913 1.00 49.19 131 ASN A O 1
ATOM 1060 N N . ASP A 1 132 ? 25.672 -33.951 -53.902 1.00 54.25 132 ASP A N 1
ATOM 1061 C CA . ASP A 1 132 ? 26.909 -34.699 -53.742 1.00 54.25 132 ASP A CA 1
ATOM 1062 C C . ASP A 1 132 ? 26.902 -36.068 -53.051 1.00 54.25 132 ASP A C 1
ATOM 1064 O O . ASP A 1 132 ? 26.559 -36.288 -51.889 1.00 54.25 132 ASP A O 1
ATOM 1068 N N . GLU A 1 133 ? 27.315 -36.988 -53.915 1.00 62.31 133 GLU A N 1
ATOM 1069 C CA . GLU A 1 133 ? 27.472 -38.420 -53.847 1.00 62.31 133 GLU A CA 1
ATOM 1070 C C . GLU A 1 133 ? 28.643 -38.799 -52.934 1.00 62.31 133 GLU A C 1
ATOM 1072 O O . GLU A 1 133 ? 29.716 -38.214 -53.031 1.00 62.31 133 GLU A O 1
ATOM 1077 N N . GLU A 1 134 ? 28.481 -39.849 -52.128 1.00 60.38 134 GLU A N 1
ATOM 1078 C CA . GLU A 1 134 ? 29.488 -40.912 -52.106 1.00 60.38 134 GLU A CA 1
ATOM 1079 C C . GLU A 1 134 ? 28.932 -42.221 -51.535 1.00 60.38 134 GLU A C 1
ATOM 1081 O O . GLU A 1 134 ? 28.096 -42.269 -50.629 1.00 60.38 134 GLU A O 1
ATOM 1086 N N . GLU A 1 135 ? 29.389 -43.296 -52.164 1.00 54.88 135 GLU A N 1
ATOM 1087 C CA . GLU A 1 135 ? 28.907 -44.662 -52.069 1.00 54.88 135 GLU A CA 1
ATOM 1088 C C . GLU A 1 135 ? 29.202 -45.327 -50.716 1.00 54.88 135 GLU A C 1
ATOM 1090 O O . GLU A 1 135 ? 30.290 -45.226 -50.154 1.00 54.88 135 GLU A O 1
ATOM 1095 N N . GLY A 1 136 ? 28.239 -46.107 -50.219 1.00 48.00 136 GLY A N 1
ATOM 1096 C CA . GLY A 1 136 ? 28.386 -46.855 -48.970 1.00 48.00 136 GLY A CA 1
ATOM 1097 C C . GLY A 1 136 ? 27.244 -47.836 -48.739 1.00 48.00 136 GLY A C 1
ATOM 1098 O O . GLY A 1 136 ? 26.484 -47.723 -47.783 1.00 48.00 136 GLY A O 1
ATOM 1099 N N . ASN A 1 137 ? 27.095 -48.781 -49.663 1.00 52.28 137 ASN A N 1
ATOM 1100 C CA . ASN A 1 137 ? 26.064 -49.812 -49.681 1.00 52.28 137 ASN A CA 1
ATOM 1101 C C . ASN A 1 137 ? 26.227 -50.815 -48.515 1.00 52.28 137 ASN A C 1
ATOM 1103 O O . ASN A 1 137 ? 27.040 -51.733 -48.599 1.00 52.28 137 ASN A O 1
ATOM 1107 N N . LEU A 1 138 ? 25.425 -50.682 -47.451 1.00 48.53 138 LEU A N 1
ATOM 1108 C CA . LEU A 1 138 ? 25.144 -51.761 -46.491 1.00 48.53 138 LEU A CA 1
ATOM 1109 C C . LEU A 1 138 ? 23.640 -51.838 -46.214 1.00 48.53 138 LEU A C 1
ATOM 1111 O O . LEU A 1 138 ? 23.076 -51.181 -45.341 1.00 48.53 138 LEU A O 1
ATOM 1115 N N . ASN A 1 139 ? 23.000 -52.686 -47.006 1.00 50.22 139 ASN A N 1
ATOM 1116 C CA . ASN A 1 139 ? 21.592 -53.025 -46.947 1.00 50.22 139 ASN A CA 1
ATOM 1117 C C . ASN A 1 139 ? 21.331 -53.952 -45.738 1.00 50.22 139 ASN A C 1
ATOM 1119 O O . ASN A 1 139 ? 21.460 -55.171 -45.846 1.00 50.22 139 ASN A O 1
ATOM 1123 N N . LEU A 1 140 ? 20.994 -53.386 -44.572 1.00 51.44 140 LEU A N 1
ATOM 1124 C CA . LEU A 1 140 ? 20.505 -54.144 -43.413 1.00 51.44 140 LEU A CA 1
ATOM 1125 C C . LEU A 1 140 ? 19.008 -53.870 -43.222 1.00 51.44 140 LEU A C 1
ATOM 1127 O O . LEU A 1 140 ? 18.588 -52.996 -42.463 1.00 51.44 140 LEU A O 1
ATOM 1131 N N . GLY A 1 141 ? 18.197 -54.615 -43.974 1.00 48.69 141 GLY A N 1
ATOM 1132 C CA . GLY A 1 141 ? 16.740 -54.551 -43.938 1.00 48.69 141 GLY A CA 1
ATOM 1133 C C . GLY A 1 141 ? 16.171 -54.992 -42.589 1.00 48.69 141 GLY A C 1
ATOM 1134 O O . GLY A 1 141 ? 15.898 -56.169 -42.375 1.00 48.69 141 GLY A O 1
ATOM 1135 N N . MET A 1 142 ? 15.931 -54.032 -41.697 1.00 52.03 142 MET A N 1
ATOM 1136 C CA . MET A 1 142 ? 15.072 -54.190 -40.524 1.00 52.03 142 MET A CA 1
ATOM 1137 C C . MET A 1 142 ? 13.728 -53.516 -40.818 1.00 52.03 142 MET A C 1
ATOM 1139 O O . MET A 1 142 ? 13.543 -52.318 -40.616 1.00 52.03 142 MET A O 1
ATOM 1143 N N . SER A 1 143 ? 12.781 -54.298 -41.336 1.00 48.78 143 SER A N 1
ATOM 1144 C CA . SER A 1 143 ? 11.392 -53.878 -41.541 1.00 48.78 143 SER A CA 1
ATOM 1145 C C . SER A 1 143 ? 10.698 -53.668 -40.188 1.00 48.78 143 SER A C 1
ATOM 1147 O O . SER A 1 143 ? 10.102 -54.590 -39.633 1.00 48.78 143 SER A O 1
ATOM 1149 N N . PHE A 1 144 ? 10.737 -52.444 -39.658 1.00 53.91 144 PHE A N 1
ATOM 1150 C CA . PHE A 1 144 ? 9.941 -52.027 -38.498 1.00 53.91 144 PHE A CA 1
ATOM 1151 C C . PHE A 1 144 ? 8.525 -51.600 -38.912 1.00 53.91 144 PHE A C 1
ATOM 1153 O O . PHE A 1 144 ? 8.078 -50.489 -38.641 1.00 53.91 144 PHE A O 1
ATOM 1160 N N . SER A 1 145 ? 7.766 -52.501 -39.531 1.00 52.41 145 SER A N 1
ATOM 1161 C CA . SER A 1 145 ? 6.315 -52.358 -39.697 1.00 52.41 145 SER A CA 1
ATOM 1162 C C . SER A 1 145 ? 5.597 -52.759 -38.401 1.00 52.41 145 SER A C 1
ATOM 1164 O O . SER A 1 145 ? 4.805 -53.694 -38.347 1.00 52.41 145 SER A O 1
ATOM 1166 N N . SER A 1 146 ? 5.886 -52.044 -37.313 1.00 54.19 146 SER A N 1
ATOM 1167 C CA . SER A 1 146 ? 5.170 -52.194 -36.047 1.00 54.19 146 SER A CA 1
ATOM 1168 C C . SER A 1 146 ? 4.333 -50.942 -35.818 1.00 54.19 146 SER A C 1
ATOM 1170 O O . SER A 1 146 ? 4.779 -49.975 -35.205 1.00 54.19 146 SER A O 1
ATOM 1172 N N . SER A 1 147 ? 3.104 -50.973 -36.340 1.00 59.25 147 SER A N 1
ATOM 1173 C CA . SER A 1 147 ? 2.030 -50.027 -36.030 1.00 59.25 147 SER A CA 1
ATOM 1174 C C . SER A 1 147 ? 1.635 -50.229 -34.559 1.00 59.25 147 SER A C 1
ATOM 1176 O O . SER A 1 147 ? 0.607 -50.815 -34.223 1.00 59.25 147 SER A O 1
ATOM 1178 N N . ARG A 1 148 ? 2.522 -49.820 -33.642 1.00 59.12 148 ARG A N 1
ATOM 1179 C CA . ARG A 1 148 ? 2.211 -49.685 -32.223 1.00 59.12 148 ARG A CA 1
ATOM 1180 C C . ARG A 1 148 ? 1.438 -48.390 -32.100 1.00 59.12 148 ARG A C 1
ATOM 1182 O O . ARG A 1 148 ? 2.012 -47.306 -32.139 1.00 59.12 148 ARG A O 1
ATOM 1189 N N . ARG A 1 149 ? 0.119 -48.519 -31.969 1.00 64.31 149 ARG A N 1
ATOM 1190 C CA . ARG A 1 149 ? -0.743 -47.451 -31.467 1.00 64.31 149 ARG A CA 1
ATOM 1191 C C . ARG A 1 149 ? -0.222 -47.079 -30.081 1.00 64.31 149 ARG A C 1
ATOM 1193 O O . ARG A 1 149 ? -0.545 -47.746 -29.103 1.00 64.31 149 ARG A O 1
ATOM 1200 N N . VAL A 1 150 ? 0.641 -46.069 -30.012 1.00 65.94 150 VAL A N 1
ATOM 1201 C CA . VAL A 1 150 ? 1.024 -45.447 -28.749 1.00 65.94 150 VAL A CA 1
ATOM 1202 C C . VAL A 1 150 ? -0.249 -44.791 -28.239 1.00 65.94 150 VAL A C 1
ATOM 1204 O O . VAL A 1 150 ? -0.698 -43.768 -28.754 1.00 65.94 150 VAL A O 1
ATOM 1207 N N . THR A 1 151 ? -0.918 -45.455 -27.303 1.00 71.00 151 THR A N 1
ATOM 1208 C CA . THR A 1 151 ? -2.027 -44.869 -26.566 1.00 71.00 151 THR A CA 1
ATOM 1209 C C . THR A 1 151 ? -1.434 -43.733 -25.747 1.00 71.00 151 THR A C 1
ATOM 1211 O O . THR A 1 151 ? -0.827 -43.968 -24.704 1.00 71.00 151 THR A O 1
ATOM 1214 N N . ASN A 1 152 ? -1.541 -42.510 -26.268 1.00 66.12 152 ASN A N 1
ATOM 1215 C CA . ASN A 1 152 ? -1.132 -41.276 -25.605 1.00 66.12 152 ASN A CA 1
ATOM 1216 C C . ASN A 1 152 ? -2.036 -41.019 -24.389 1.00 66.12 152 ASN A C 1
ATOM 1218 O O . ASN A 1 152 ? -2.887 -40.135 -24.405 1.00 66.12 152 ASN A O 1
ATOM 1222 N N . SER A 1 153 ? -1.886 -41.809 -23.330 1.00 74.19 153 SER A N 1
ATOM 1223 C CA . SER A 1 153 ? -2.438 -41.501 -22.016 1.00 74.19 153 SER A CA 1
ATOM 1224 C C . SER A 1 153 ? -1.390 -40.702 -21.250 1.00 74.19 153 SER A C 1
ATOM 1226 O O . SER A 1 153 ? -0.677 -41.243 -20.404 1.00 74.19 153 SER A O 1
ATOM 1228 N N . SER A 1 154 ? -1.247 -39.419 -21.592 1.00 77.62 154 SER A N 1
ATOM 1229 C CA . SER A 1 154 ? -0.457 -38.507 -20.768 1.00 77.62 154 SER A CA 1
ATOM 1230 C C . SER A 1 154 ? -1.111 -38.437 -19.386 1.00 77.62 154 SER A C 1
ATOM 1232 O O . SER A 1 154 ? -2.312 -38.160 -19.309 1.00 77.62 154 SER A O 1
ATOM 1234 N N . PRO A 1 155 ? -0.376 -38.706 -18.295 1.00 81.94 155 PRO A N 1
ATOM 1235 C CA . PRO A 1 155 ? -0.929 -38.601 -16.954 1.00 81.94 155 PRO A CA 1
ATOM 1236 C C . PRO A 1 155 ? -1.434 -37.172 -16.726 1.00 81.94 155 PRO A C 1
ATOM 1238 O O . PRO A 1 155 ? -0.673 -36.209 -16.811 1.00 81.94 155 PRO A O 1
ATOM 1241 N N . MET A 1 156 ? -2.733 -37.027 -16.456 1.00 80.56 156 MET A N 1
ATOM 1242 C CA . MET A 1 156 ? -3.300 -35.749 -16.037 1.00 80.56 156 MET A CA 1
ATOM 1243 C C . MET A 1 156 ? -2.917 -35.497 -14.580 1.00 80.56 156 MET A C 1
ATOM 1245 O O . MET A 1 156 ? -3.512 -36.055 -13.658 1.00 80.56 156 MET A O 1
ATOM 1249 N N . PHE A 1 157 ? -1.931 -34.634 -14.359 1.00 79.75 157 PHE A N 1
ATOM 1250 C CA . PHE A 1 157 ? -1.662 -34.103 -13.030 1.00 79.75 157 PHE A CA 1
ATOM 1251 C C . PHE A 1 157 ? -2.690 -33.017 -12.721 1.00 79.75 157 PHE A C 1
ATOM 1253 O O . PHE A 1 157 ? -2.730 -31.973 -13.370 1.00 79.75 157 PHE A O 1
ATOM 1260 N N . SER A 1 158 ? -3.543 -33.263 -11.728 1.00 79.81 158 SER A N 1
ATOM 1261 C CA . SER A 1 158 ? -4.454 -32.239 -11.219 1.00 79.81 158 SER A CA 1
ATOM 1262 C C . SER A 1 158 ? -3.645 -31.200 -10.445 1.00 79.81 158 SER A C 1
ATOM 1264 O O . SER A 1 158 ? -3.269 -31.428 -9.294 1.00 79.81 158 SER A O 1
ATOM 1266 N N . ILE A 1 159 ? -3.349 -30.068 -11.083 1.00 80.06 159 ILE A N 1
ATOM 1267 C CA . ILE A 1 159 ? -2.681 -28.936 -10.438 1.00 80.06 159 ILE A CA 1
ATOM 1268 C C . ILE A 1 159 ? -3.671 -28.333 -9.438 1.00 80.06 159 ILE A C 1
ATOM 1270 O O . ILE A 1 159 ? -4.657 -27.703 -9.818 1.00 80.06 159 ILE A O 1
ATOM 1274 N N . LYS A 1 160 ? -3.430 -28.553 -8.143 1.00 81.31 160 LYS A N 1
ATOM 1275 C CA . LYS A 1 160 ? -4.198 -27.902 -7.078 1.00 81.31 160 LYS A CA 1
ATOM 1276 C C . LYS A 1 160 ? -3.781 -26.434 -7.013 1.00 81.31 160 LYS A C 1
ATOM 1278 O O . LYS A 1 160 ? -2.742 -26.114 -6.444 1.00 81.31 160 LYS A O 1
ATOM 1283 N N . VAL A 1 161 ? -4.586 -25.553 -7.601 1.00 87.50 161 VAL A N 1
ATOM 1284 C CA . VAL A 1 161 ? -4.381 -24.103 -7.506 1.00 87.50 161 VAL A CA 1
ATOM 1285 C C . VAL A 1 161 ? -4.797 -23.650 -6.108 1.00 87.50 161 VAL A C 1
ATOM 1287 O O . VAL A 1 161 ? -5.962 -23.766 -5.725 1.00 87.50 161 VAL A O 1
ATOM 1290 N N . LYS A 1 162 ? -3.832 -23.168 -5.323 1.00 91.31 162 LYS A N 1
ATOM 1291 C CA . LYS A 1 162 ? -4.088 -22.572 -4.008 1.00 91.31 162 LYS A CA 1
ATOM 1292 C C . LYS A 1 162 ? -4.679 -21.170 -4.218 1.00 91.31 162 LYS A C 1
ATOM 1294 O O . LYS A 1 162 ? -4.130 -20.423 -5.023 1.00 91.31 162 LYS A O 1
ATOM 1299 N N . PRO A 1 163 ? -5.771 -20.783 -3.540 1.00 93.81 163 PRO A N 1
ATOM 1300 C CA . PRO A 1 163 ? -6.284 -19.420 -3.647 1.00 93.81 163 PRO A CA 1
ATOM 1301 C C . PRO A 1 163 ? -5.288 -18.421 -3.039 1.00 93.81 163 PRO A C 1
ATOM 1303 O O . PRO A 1 163 ? -4.644 -18.725 -2.034 1.00 93.81 163 PRO A O 1
ATOM 1306 N N . ILE A 1 164 ? -5.198 -17.217 -3.617 1.00 93.56 164 ILE A N 1
ATOM 1307 C CA . ILE A 1 164 ? -4.267 -16.151 -3.190 1.00 93.56 164 ILE A CA 1
ATOM 1308 C C . ILE A 1 164 ? -4.462 -15.809 -1.709 1.00 93.56 164 ILE A C 1
ATOM 1310 O O . ILE A 1 164 ? -3.492 -15.636 -0.978 1.00 93.56 164 ILE A O 1
ATOM 1314 N N . SER A 1 165 ? -5.711 -15.794 -1.241 1.00 93.00 165 SER A N 1
ATOM 1315 C CA . SER A 1 165 ? -6.065 -15.529 0.158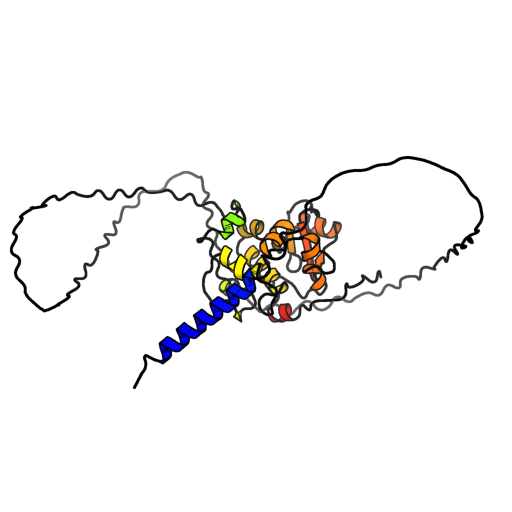 1.00 93.00 165 SER A CA 1
ATOM 1316 C C . SER A 1 165 ? -5.461 -16.522 1.160 1.00 93.00 165 SER A C 1
ATOM 1318 O O . SER A 1 165 ? -5.327 -16.185 2.335 1.00 93.00 165 SER A O 1
ATOM 1320 N N . ALA A 1 166 ? -5.084 -17.722 0.709 1.00 94.75 166 ALA A N 1
ATOM 1321 C CA . ALA A 1 166 ? -4.426 -18.742 1.521 1.00 94.75 166 ALA A CA 1
ATOM 1322 C C . ALA A 1 166 ? -2.901 -18.789 1.316 1.00 94.75 166 ALA A C 1
ATOM 1324 O O . ALA A 1 166 ? -2.222 -19.544 2.019 1.00 94.75 166 ALA A O 1
ATOM 1325 N N . MET A 1 167 ? -2.357 -18.053 0.342 1.00 96.50 167 MET A N 1
ATOM 1326 C CA . MET A 1 167 ? -0.920 -18.030 0.075 1.00 96.50 167 MET A CA 1
ATOM 1327 C C . MET A 1 167 ? -0.169 -17.257 1.160 1.00 96.50 167 MET A C 1
ATOM 1329 O O . MET A 1 167 ? -0.635 -16.236 1.668 1.00 96.50 167 MET A O 1
ATOM 1333 N N . THR A 1 168 ? 1.031 -17.722 1.493 1.00 97.12 168 THR A N 1
ATOM 1334 C CA . THR A 1 168 ? 2.000 -16.895 2.213 1.00 97.12 168 THR A CA 1
ATOM 1335 C C . THR A 1 168 ? 2.581 -15.843 1.265 1.00 97.12 168 THR A C 1
ATOM 1337 O O . THR A 1 168 ? 2.476 -15.940 0.042 1.00 97.12 168 THR A O 1
ATOM 1340 N N . PHE A 1 169 ? 3.216 -14.811 1.816 1.00 97.88 169 PHE A N 1
ATOM 1341 C CA . PHE A 1 169 ? 3.837 -13.770 0.994 1.00 97.88 169 PHE A CA 1
ATOM 1342 C C . PHE A 1 169 ? 4.986 -14.312 0.146 1.00 97.88 169 PHE A C 1
ATOM 1344 O O . PHE A 1 169 ? 5.178 -13.892 -0.993 1.00 97.88 169 PHE A O 1
ATOM 1351 N N . GLU A 1 170 ? 5.747 -15.246 0.705 1.00 98.25 170 GLU A N 1
ATOM 1352 C CA . GLU A 1 170 ? 6.877 -15.890 0.056 1.00 98.25 170 GLU A CA 1
ATOM 1353 C C . GLU A 1 170 ? 6.400 -16.777 -1.099 1.00 98.25 170 GLU A C 1
ATOM 1355 O O . GLU A 1 170 ? 6.955 -16.670 -2.188 1.00 98.25 170 GLU A O 1
ATOM 1360 N N . GLU A 1 171 ? 5.331 -17.559 -0.897 1.00 97.62 171 GLU A N 1
ATOM 1361 C CA . GLU A 1 171 ? 4.668 -18.328 -1.962 1.00 97.62 171 GLU A CA 1
ATOM 1362 C C . GLU A 1 171 ? 4.160 -17.407 -3.081 1.00 97.62 171 GLU A C 1
ATOM 1364 O O . GLU A 1 171 ? 4.433 -17.645 -4.254 1.00 97.62 171 GLU A O 1
ATOM 1369 N N . ALA A 1 172 ? 3.485 -16.309 -2.728 1.00 97.69 172 ALA A N 1
ATOM 1370 C CA . ALA A 1 172 ? 2.987 -15.347 -3.709 1.00 97.69 172 ALA A CA 1
ATOM 1371 C C . ALA A 1 172 ? 4.124 -14.685 -4.513 1.00 97.69 172 ALA A C 1
ATOM 1373 O O . ALA A 1 172 ? 3.963 -14.372 -5.690 1.00 97.69 172 ALA A O 1
ATOM 1374 N N . CYS A 1 173 ? 5.287 -14.456 -3.895 1.00 98.00 173 CYS A N 1
ATOM 1375 C CA . CYS A 1 173 ? 6.449 -13.892 -4.585 1.00 98.00 173 CYS A CA 1
ATOM 1376 C C . CYS A 1 173 ? 7.146 -14.893 -5.517 1.00 98.00 173 CYS A C 1
ATOM 1378 O O . CYS A 1 173 ? 7.814 -14.461 -6.456 1.00 98.00 173 CYS A O 1
ATOM 1380 N N . THR A 1 174 ? 7.055 -16.197 -5.252 1.00 98.00 174 THR A N 1
ATOM 1381 C CA . THR A 1 174 ? 7.684 -17.230 -6.090 1.00 98.00 174 THR A CA 1
ATOM 1382 C C . THR A 1 174 ? 6.761 -17.758 -7.183 1.00 98.00 174 THR A C 1
ATOM 1384 O O . THR A 1 174 ? 7.266 -18.341 -8.141 1.00 98.00 174 THR A O 1
ATOM 1387 N N . ASP A 1 175 ? 5.449 -17.530 -7.084 1.00 96.81 175 ASP A N 1
ATOM 1388 C CA . ASP A 1 175 ? 4.471 -17.946 -8.089 1.00 96.81 175 ASP A CA 1
ATOM 1389 C C . ASP A 1 175 ? 4.594 -17.121 -9.395 1.00 96.81 175 ASP A C 1
ATOM 1391 O O . ASP A 1 175 ? 4.306 -15.917 -9.404 1.00 96.81 175 ASP A O 1
ATOM 1395 N N . PRO A 1 176 ? 4.993 -17.737 -10.529 1.00 96.56 176 PRO A N 1
ATOM 1396 C CA . PRO A 1 176 ? 5.093 -17.043 -11.812 1.00 96.56 176 PRO A CA 1
ATOM 1397 C C . PRO A 1 176 ? 3.726 -16.724 -12.436 1.00 96.56 176 PRO A C 1
ATOM 1399 O O . PRO A 1 176 ? 3.655 -15.886 -13.334 1.00 96.56 176 PRO A O 1
ATOM 1402 N N . HIS A 1 177 ? 2.651 -17.376 -11.987 1.00 95.88 177 HIS A N 1
ATOM 1403 C CA . HIS A 1 177 ? 1.296 -17.179 -12.504 1.00 95.88 177 HIS A CA 1
ATOM 1404 C C . HIS A 1 177 ? 0.568 -16.020 -11.822 1.00 95.88 177 HIS A C 1
ATOM 1406 O O . HIS A 1 177 ? -0.421 -15.517 -12.362 1.00 95.88 177 HIS A O 1
ATOM 1412 N N . LEU A 1 178 ? 1.071 -15.548 -10.678 1.00 96.75 178 LEU A N 1
ATOM 1413 C CA . LEU A 1 178 ? 0.552 -14.363 -10.012 1.00 96.75 178 LEU A CA 1
ATOM 1414 C C . LEU A 1 178 ? 1.042 -13.100 -10.733 1.00 96.75 178 LEU A C 1
ATOM 1416 O O . LEU A 1 178 ? 2.033 -12.478 -10.346 1.00 96.75 178 LEU A O 1
ATOM 1420 N N . VAL A 1 179 ? 0.359 -12.745 -11.821 1.00 97.75 179 VAL A N 1
ATOM 1421 C CA . VAL A 1 179 ? 0.733 -11.642 -12.715 1.00 97.75 179 VAL A CA 1
ATOM 1422 C C . VAL A 1 179 ? -0.144 -10.404 -12.537 1.00 97.75 179 VAL A C 1
ATOM 1424 O O . VAL A 1 179 ? -1.334 -10.478 -12.245 1.00 97.75 179 VAL A O 1
ATOM 1427 N N . ILE A 1 180 ? 0.467 -9.240 -12.736 1.00 98.12 180 ILE A N 1
ATOM 1428 C CA . ILE A 1 180 ? -0.097 -7.905 -12.535 1.00 98.12 180 ILE A CA 1
ATOM 1429 C C . ILE A 1 180 ? 0.268 -7.059 -13.755 1.00 98.12 180 ILE A C 1
ATOM 1431 O O . ILE A 1 180 ? 1.388 -7.144 -14.247 1.00 98.12 180 ILE A O 1
ATOM 1435 N N . ASN A 1 181 ? -0.645 -6.212 -14.234 1.00 98.44 181 ASN A N 1
ATOM 1436 C CA . ASN A 1 181 ? -0.334 -5.166 -15.214 1.00 98.44 181 ASN A CA 1
ATOM 1437 C C . ASN A 1 181 ? -0.399 -3.789 -14.519 1.00 98.44 181 ASN A C 1
ATOM 1439 O O . ASN A 1 181 ? -1.502 -3.269 -14.331 1.00 98.44 181 ASN A O 1
ATOM 1443 N N . PRO A 1 182 ? 0.749 -3.207 -14.114 1.00 98.25 182 PRO A N 1
ATOM 1444 C CA . PRO A 1 182 ? 0.796 -1.945 -13.371 1.00 98.25 182 PRO A CA 1
ATOM 1445 C C . PRO A 1 182 ? 0.163 -0.767 -14.120 1.00 98.25 182 PRO A C 1
ATOM 1447 O O . PRO A 1 182 ? -0.569 0.024 -13.524 1.00 98.25 182 PRO A O 1
ATOM 1450 N N . SER A 1 183 ? 0.400 -0.678 -15.433 1.00 98.25 183 SER A N 1
ATOM 1451 C CA . SER A 1 183 ? -0.123 0.400 -16.278 1.00 98.25 183 SER A CA 1
ATOM 1452 C C . SER A 1 183 ? -1.655 0.410 -16.278 1.00 98.25 183 SER A C 1
ATOM 1454 O O . SER A 1 183 ? -2.274 1.430 -15.974 1.00 98.25 183 SER A O 1
ATOM 1456 N N . LYS A 1 184 ? -2.288 -0.756 -16.477 1.00 97.56 184 LYS A N 1
ATOM 1457 C CA . LYS A 1 184 ? -3.757 -0.900 -16.442 1.00 97.56 184 LYS A CA 1
ATOM 1458 C C . LYS A 1 184 ? -4.377 -0.615 -15.072 1.00 97.56 184 LYS A C 1
ATOM 1460 O O . LYS A 1 184 ? -5.563 -0.309 -15.002 1.00 97.56 184 LYS A O 1
ATOM 1465 N N . MET A 1 185 ? -3.608 -0.716 -13.989 1.00 97.38 185 MET A N 1
ATOM 1466 C CA . MET A 1 185 ? -4.085 -0.425 -12.628 1.00 97.38 185 MET A CA 1
ATOM 1467 C C . MET A 1 185 ? -3.976 1.057 -12.254 1.00 97.38 185 MET A C 1
ATOM 1469 O O . MET A 1 185 ? -4.482 1.470 -11.202 1.00 97.38 185 MET A O 1
ATOM 1473 N N . GLY A 1 186 ? -3.345 1.862 -13.113 1.00 97.31 186 GLY A N 1
ATOM 1474 C CA . GLY A 1 186 ? -3.060 3.265 -12.840 1.00 97.31 186 GLY A CA 1
ATOM 1475 C C . GLY A 1 186 ? -1.948 3.430 -11.809 1.00 97.31 186 GLY A C 1
ATOM 1476 O O . GLY A 1 186 ? -2.049 4.286 -10.934 1.00 97.31 186 GLY A O 1
ATOM 1477 N N . PHE A 1 187 ? -0.921 2.577 -11.854 1.00 98.19 187 PHE A N 1
ATOM 1478 C CA . PHE A 1 187 ? 0.260 2.782 -11.020 1.00 98.19 187 PHE A CA 1
ATOM 1479 C C . PHE A 1 187 ? 1.002 4.052 -11.438 1.00 98.19 187 PHE A C 1
ATOM 1481 O O . PHE A 1 187 ? 1.099 4.382 -12.621 1.00 98.19 187 PHE A O 1
ATOM 1488 N N . ILE A 1 188 ? 1.591 4.714 -10.447 1.00 97.88 188 ILE A N 1
ATOM 1489 C CA . ILE A 1 188 ? 2.428 5.900 -10.623 1.00 97.88 188 ILE A CA 1
ATOM 1490 C C . ILE A 1 188 ? 3.900 5.591 -10.286 1.00 97.88 188 ILE A C 1
ATOM 1492 O O . ILE A 1 188 ? 4.179 4.670 -9.512 1.00 97.88 188 ILE A O 1
ATOM 1496 N N . PRO A 1 189 ? 4.875 6.321 -10.839 1.00 97.75 189 PRO A N 1
ATOM 1497 C CA . PRO A 1 189 ? 4.706 7.284 -11.918 1.00 97.75 189 PRO A CA 1
ATOM 1498 C C . PRO A 1 189 ? 4.322 6.562 -13.211 1.00 97.75 189 PRO A C 1
ATOM 1500 O O . PRO A 1 189 ? 4.862 5.499 -13.513 1.00 97.75 189 PRO A O 1
ATOM 1503 N N . SER A 1 190 ? 3.372 7.107 -13.963 1.00 97.88 190 SER A N 1
ATOM 1504 C CA . SER A 1 190 ? 2.822 6.430 -15.150 1.00 97.88 190 SER A CA 1
ATOM 1505 C C . SER A 1 190 ? 3.896 6.156 -16.213 1.00 97.88 190 SER A C 1
ATOM 1507 O O . SER A 1 190 ? 3.869 5.132 -16.894 1.00 97.88 190 SER A O 1
ATOM 1509 N N . SER A 1 191 ? 4.902 7.028 -16.283 1.00 97.50 191 SER A N 1
ATOM 1510 C CA . SER A 1 191 ? 6.009 6.988 -17.245 1.00 97.50 191 SER A CA 1
ATOM 1511 C C . SER A 1 191 ? 6.916 5.754 -17.169 1.00 97.50 191 SER A C 1
ATOM 1513 O O . SER A 1 191 ? 7.586 5.452 -18.154 1.00 97.50 191 SER A O 1
ATOM 1515 N N . ILE A 1 192 ? 6.972 5.039 -16.037 1.00 97.75 192 ILE A N 1
ATOM 1516 C CA . ILE A 1 192 ? 7.866 3.872 -15.886 1.00 97.75 192 ILE A CA 1
ATOM 1517 C C . ILE A 1 192 ? 7.176 2.531 -16.139 1.00 97.75 192 ILE A C 1
ATOM 1519 O O . ILE A 1 192 ? 7.848 1.499 -16.153 1.00 97.75 192 ILE A O 1
ATOM 1523 N N . TRP A 1 193 ? 5.852 2.527 -16.288 1.00 98.00 193 TRP A N 1
ATOM 1524 C CA . TRP A 1 193 ? 5.065 1.306 -16.400 1.00 98.00 193 TRP A CA 1
ATOM 1525 C C . TRP A 1 193 ? 4.656 1.073 -17.850 1.00 98.00 193 TRP A C 1
ATOM 1527 O O . TRP A 1 193 ? 3.763 1.741 -18.371 1.00 98.00 193 TRP A O 1
ATOM 1537 N N . SER A 1 194 ? 5.286 0.093 -18.499 1.00 97.69 194 SER A N 1
ATOM 1538 C CA . SER A 1 194 ? 4.808 -0.404 -19.788 1.00 97.69 194 SER A CA 1
ATOM 1539 C C . SER A 1 194 ? 3.470 -1.133 -19.623 1.00 97.69 194 SER A C 1
ATOM 1541 O O . SER A 1 194 ? 3.101 -1.577 -18.531 1.00 97.69 194 SER A O 1
ATOM 1543 N N . ASN A 1 195 ? 2.721 -1.269 -20.719 1.00 97.88 195 ASN A N 1
ATOM 1544 C CA . ASN A 1 195 ? 1.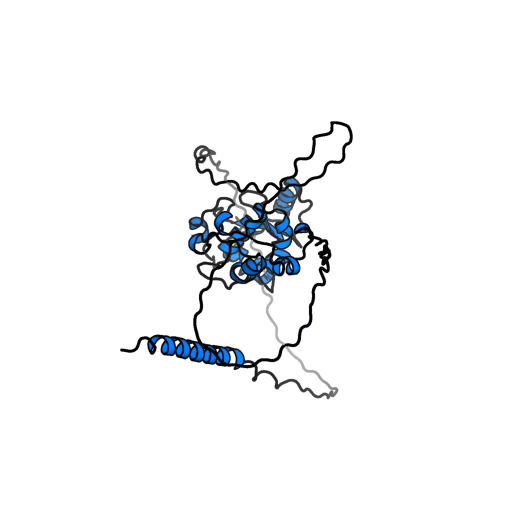443 -1.985 -20.745 1.00 97.88 195 ASN A CA 1
ATOM 1545 C C . ASN A 1 195 ? 1.627 -3.517 -20.769 1.00 97.88 195 ASN A C 1
ATOM 1547 O O . ASN A 1 195 ? 0.899 -4.230 -21.458 1.00 97.88 195 ASN A O 1
ATOM 1551 N N . ASP A 1 196 ? 2.583 -4.018 -19.991 1.00 98.00 196 ASP A N 1
ATOM 1552 C CA . ASP A 1 196 ? 2.941 -5.429 -19.923 1.00 98.00 196 ASP A CA 1
ATOM 1553 C C . ASP A 1 196 ? 2.515 -6.037 -18.586 1.00 98.00 196 ASP A C 1
ATOM 1555 O O . ASP A 1 196 ? 2.369 -5.357 -17.565 1.00 98.00 196 ASP A O 1
ATOM 1559 N N . THR A 1 197 ? 2.298 -7.349 -18.589 1.00 98.31 197 THR A N 1
ATOM 1560 C CA . THR A 1 197 ? 2.087 -8.123 -17.364 1.00 98.31 197 THR A CA 1
ATOM 1561 C C . THR A 1 197 ? 3.427 -8.556 -16.781 1.00 98.31 197 THR A C 1
ATOM 1563 O O . THR A 1 197 ? 4.234 -9.168 -17.477 1.00 98.31 197 THR A O 1
ATOM 1566 N N . ILE A 1 198 ? 3.633 -8.300 -15.493 1.00 98.50 198 ILE A N 1
ATOM 1567 C CA . ILE A 1 198 ? 4.802 -8.729 -14.719 1.00 98.50 198 ILE A CA 1
ATOM 1568 C C . ILE A 1 198 ? 4.356 -9.586 -13.533 1.00 98.50 198 ILE A C 1
ATOM 1570 O O . ILE A 1 198 ? 3.246 -9.417 -13.031 1.00 98.50 198 ILE A O 1
ATOM 1574 N N . SER A 1 199 ? 5.203 -10.500 -13.057 1.00 98.38 199 SER A N 1
ATOM 1575 C CA . SER A 1 199 ? 4.884 -11.279 -11.855 1.00 98.38 199 SER A CA 1
ATOM 1576 C C . SER A 1 199 ? 4.905 -10.405 -10.597 1.00 98.38 199 SER A C 1
ATOM 1578 O O . SER A 1 199 ? 5.649 -9.421 -10.505 1.00 98.38 199 SER A O 1
ATOM 1580 N N . PHE A 1 200 ? 4.116 -10.781 -9.591 1.00 98.56 200 PHE A N 1
ATOM 1581 C CA . PHE A 1 200 ? 4.079 -10.094 -8.302 1.00 98.56 200 PHE A CA 1
ATOM 1582 C C . PHE A 1 200 ? 5.454 -10.087 -7.627 1.00 98.56 200 PHE A C 1
ATOM 1584 O O . PHE A 1 200 ? 5.908 -9.037 -7.175 1.00 98.56 200 PHE A O 1
ATOM 1591 N N . GLY A 1 201 ? 6.173 -11.213 -7.637 1.00 98.62 201 GLY A N 1
ATOM 1592 C CA . GLY A 1 201 ? 7.540 -11.282 -7.113 1.00 98.62 201 GLY A CA 1
ATOM 1593 C C . GLY A 1 201 ? 8.508 -10.311 -7.792 1.00 98.62 201 GLY A C 1
ATOM 1594 O O . GLY A 1 201 ? 9.308 -9.645 -7.121 1.00 98.62 201 GLY A O 1
ATOM 1595 N N . PHE A 1 202 ? 8.411 -10.165 -9.117 1.00 98.62 202 PHE A N 1
ATOM 1596 C CA . PHE A 1 202 ? 9.213 -9.191 -9.855 1.00 98.62 202 PHE A CA 1
ATOM 1597 C C . PHE A 1 202 ? 8.851 -7.757 -9.455 1.00 98.62 202 PHE A C 1
ATOM 1599 O O . PHE A 1 202 ? 9.742 -6.959 -9.166 1.00 98.62 202 PHE A O 1
ATOM 1606 N N . LEU A 1 203 ? 7.561 -7.433 -9.343 1.00 98.62 203 LEU A N 1
ATOM 1607 C CA . LEU A 1 203 ? 7.094 -6.123 -8.879 1.00 98.62 203 LEU A CA 1
ATOM 1608 C C . LEU A 1 203 ? 7.596 -5.796 -7.458 1.00 98.62 203 LEU A C 1
ATOM 1610 O O . LEU A 1 203 ? 8.088 -4.695 -7.198 1.00 98.62 203 LEU A O 1
ATOM 1614 N N . VAL A 1 204 ? 7.526 -6.759 -6.536 1.00 98.62 204 VAL A N 1
ATOM 1615 C CA . VAL A 1 204 ? 8.015 -6.605 -5.157 1.00 98.62 204 VAL A CA 1
ATOM 1616 C C . VAL A 1 204 ? 9.510 -6.298 -5.134 1.00 98.62 204 VAL A C 1
ATOM 1618 O O . VAL A 1 204 ? 9.941 -5.341 -4.488 1.00 98.62 204 VAL A O 1
ATOM 1621 N N . THR A 1 205 ? 10.311 -7.087 -5.847 1.00 98.44 205 THR A N 1
ATOM 1622 C CA . THR A 1 205 ? 11.776 -6.966 -5.825 1.00 98.44 205 THR A CA 1
ATOM 1623 C C . 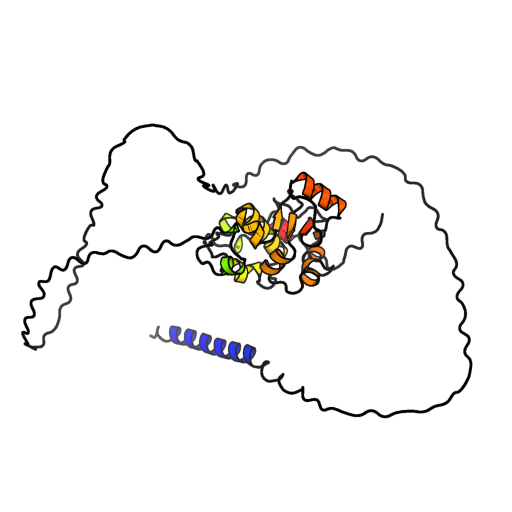THR A 1 205 ? 12.284 -5.730 -6.566 1.00 98.44 205 THR A C 1
ATOM 1625 O O . THR A 1 205 ? 13.204 -5.068 -6.084 1.00 98.44 205 THR A O 1
ATOM 1628 N N . THR A 1 206 ? 11.675 -5.379 -7.700 1.00 98.25 206 THR A N 1
ATOM 1629 C CA . THR A 1 206 ? 12.164 -4.300 -8.575 1.00 98.25 206 THR A CA 1
ATOM 1630 C C . THR A 1 206 ? 11.563 -2.928 -8.288 1.00 98.25 206 THR A C 1
ATOM 1632 O O . THR A 1 206 ? 12.159 -1.927 -8.688 1.00 98.25 206 THR A O 1
ATOM 1635 N N . PHE A 1 207 ? 10.443 -2.847 -7.563 1.00 98.50 207 PHE A N 1
ATOM 1636 C CA . PHE A 1 207 ? 9.795 -1.577 -7.223 1.00 98.50 207 PHE A CA 1
ATOM 1637 C C . PHE A 1 207 ? 9.610 -1.391 -5.714 1.00 98.50 207 PHE A C 1
ATOM 1639 O O . PHE A 1 207 ? 10.235 -0.507 -5.128 1.00 98.50 207 PHE A O 1
ATOM 1646 N N . PHE A 1 208 ? 8.817 -2.235 -5.044 1.00 98.44 208 PHE A N 1
ATOM 1647 C CA . PHE A 1 208 ? 8.487 -2.015 -3.625 1.00 98.44 208 PHE A CA 1
ATOM 1648 C C . PHE A 1 208 ? 9.724 -2.043 -2.718 1.00 98.44 208 PHE A C 1
ATOM 1650 O O . PHE A 1 208 ? 9.902 -1.152 -1.881 1.00 98.44 208 PHE A O 1
ATOM 1657 N N . ARG A 1 209 ? 10.632 -2.996 -2.949 1.00 98.38 209 ARG A N 1
ATOM 1658 C CA . ARG A 1 209 ? 11.889 -3.147 -2.196 1.00 98.38 209 ARG A CA 1
ATOM 1659 C C . ARG A 1 209 ? 13.064 -2.364 -2.777 1.00 98.38 209 ARG A C 1
ATOM 1661 O O . ARG A 1 209 ? 14.128 -2.302 -2.161 1.00 98.38 209 ARG A O 1
ATOM 1668 N N . LYS A 1 210 ? 12.896 -1.735 -3.943 1.00 98.00 210 LYS A N 1
ATOM 1669 C CA . LYS A 1 210 ? 13.942 -0.905 -4.552 1.00 98.00 210 LYS A CA 1
ATOM 1670 C C . LYS A 1 210 ? 14.255 0.284 -3.648 1.00 98.00 210 LYS A C 1
ATOM 1672 O O . LYS A 1 210 ? 13.357 0.868 -3.046 1.00 98.00 210 LYS A O 1
ATOM 1677 N N . ARG A 1 211 ? 15.527 0.680 -3.554 1.00 96.94 211 ARG A N 1
ATOM 1678 C CA . ARG A 1 211 ? 15.917 1.891 -2.814 1.00 96.94 211 ARG A CA 1
ATOM 1679 C C . ARG A 1 211 ? 15.149 3.110 -3.346 1.00 96.94 211 ARG A C 1
ATOM 1681 O O . ARG A 1 211 ? 14.919 3.221 -4.552 1.00 96.94 211 ARG A O 1
ATOM 1688 N N . ASN A 1 212 ? 14.781 4.020 -2.443 1.00 95.75 212 ASN A N 1
ATOM 1689 C CA . ASN A 1 212 ? 14.094 5.257 -2.804 1.00 95.75 212 ASN A CA 1
ATOM 1690 C C . ASN A 1 212 ? 14.875 6.015 -3.890 1.00 95.75 212 ASN A C 1
ATOM 1692 O O . ASN A 1 212 ? 16.094 6.163 -3.821 1.00 95.75 212 ASN A O 1
ATOM 1696 N N . SER A 1 213 ? 14.149 6.458 -4.909 1.00 95.38 213 SER A N 1
ATOM 1697 C CA . SER A 1 213 ? 14.643 7.210 -6.067 1.00 95.38 213 SER A CA 1
ATOM 1698 C C . SER A 1 213 ? 13.509 8.090 -6.595 1.00 95.38 213 SER A C 1
ATOM 1700 O O . SER A 1 213 ? 12.373 7.933 -6.146 1.00 95.38 213 SER A O 1
ATOM 1702 N N . ALA A 1 214 ? 13.785 8.984 -7.549 1.00 93.62 214 ALA A N 1
ATOM 1703 C CA . ALA A 1 214 ? 12.768 9.879 -8.113 1.00 93.62 214 ALA A CA 1
ATOM 1704 C C . ALA A 1 214 ? 11.517 9.123 -8.608 1.00 93.62 214 ALA A C 1
ATOM 1706 O O . ALA A 1 214 ? 10.393 9.535 -8.339 1.00 93.62 214 ALA A O 1
ATOM 1707 N N . THR A 1 215 ? 11.711 7.964 -9.242 1.00 94.19 215 THR A N 1
ATOM 1708 C CA . THR A 1 215 ? 10.622 7.159 -9.811 1.00 94.19 215 THR A CA 1
ATOM 1709 C C . THR A 1 215 ? 10.049 6.112 -8.855 1.00 94.19 215 THR A C 1
ATOM 1711 O O . THR A 1 215 ? 8.988 5.557 -9.112 1.00 94.19 215 THR A O 1
ATOM 1714 N N . SER A 1 216 ? 10.701 5.848 -7.721 1.00 96.25 216 SER A N 1
ATOM 1715 C CA . SER A 1 216 ? 10.315 4.790 -6.775 1.00 96.25 216 SER A CA 1
ATOM 1716 C C . SER A 1 216 ? 10.469 5.261 -5.325 1.00 96.25 216 SER A C 1
ATOM 1718 O O . SER A 1 216 ? 11.070 4.581 -4.488 1.00 96.25 216 SER A O 1
ATOM 1720 N N . LYS A 1 217 ? 9.976 6.465 -5.027 1.00 96.56 217 LYS A N 1
ATOM 1721 C CA . LYS A 1 217 ? 9.925 7.027 -3.670 1.00 96.56 217 LYS A CA 1
ATOM 1722 C C . LYS A 1 217 ? 8.775 6.430 -2.859 1.00 96.56 217 LYS A C 1
ATOM 1724 O O . LYS A 1 217 ? 7.871 5.800 -3.406 1.00 96.56 217 LYS A O 1
ATOM 1729 N N . PHE A 1 218 ? 8.815 6.632 -1.544 1.00 97.50 218 PHE A N 1
ATOM 1730 C CA . PHE A 1 218 ? 7.844 6.051 -0.620 1.00 97.50 218 PHE A CA 1
ATOM 1731 C C . PHE A 1 218 ? 6.375 6.381 -0.962 1.00 97.50 218 PHE A C 1
ATOM 1733 O O . PHE A 1 218 ? 5.601 5.429 -1.045 1.00 97.50 218 PHE A O 1
ATOM 1740 N N . PRO A 1 219 ? 5.984 7.634 -1.279 1.00 97.56 219 PRO A N 1
ATOM 1741 C CA . PRO A 1 219 ? 4.600 7.936 -1.656 1.00 97.56 219 PRO A CA 1
ATOM 1742 C C . PRO A 1 219 ? 4.095 7.144 -2.868 1.00 97.56 219 PRO A C 1
ATOM 1744 O O . PRO A 1 219 ? 2.969 6.660 -2.854 1.00 97.56 219 PRO A O 1
ATOM 1747 N N . HIS A 1 220 ? 4.942 6.927 -3.884 1.00 98.00 220 HIS A N 1
ATOM 1748 C CA . HIS A 1 220 ? 4.570 6.115 -5.050 1.00 98.00 220 HIS A CA 1
ATOM 1749 C C . HIS A 1 220 ? 4.317 4.660 -4.654 1.00 98.00 220 HIS A C 1
ATOM 1751 O O . HIS A 1 220 ? 3.348 4.048 -5.093 1.00 98.00 220 HIS A O 1
ATOM 1757 N N . LYS A 1 221 ? 5.175 4.100 -3.792 1.00 98.31 221 LYS A N 1
ATOM 1758 C CA . LYS A 1 221 ? 4.999 2.739 -3.273 1.00 98.31 221 LYS A CA 1
ATOM 1759 C C . LYS A 1 221 ? 3.719 2.621 -2.460 1.00 98.31 221 LYS A C 1
ATOM 1761 O O . LYS A 1 221 ? 2.970 1.673 -2.653 1.00 98.31 221 LYS A O 1
ATOM 1766 N N . LEU A 1 222 ? 3.461 3.585 -1.583 1.00 98.62 222 LEU A N 1
ATOM 1767 C CA . LEU A 1 222 ? 2.261 3.613 -0.761 1.00 98.62 222 LEU A CA 1
ATOM 1768 C C . LEU A 1 222 ? 0.997 3.649 -1.631 1.00 98.62 222 LEU A C 1
ATOM 1770 O O . LEU A 1 222 ? 0.134 2.782 -1.493 1.00 98.62 222 LEU A O 1
ATOM 1774 N N . TYR A 1 223 ? 0.932 4.590 -2.576 1.00 98.56 223 TYR A N 1
ATOM 1775 C CA . TYR A 1 223 ? -0.191 4.726 -3.501 1.00 98.56 223 TYR A CA 1
ATOM 1776 C C . TYR A 1 223 ? -0.403 3.459 -4.337 1.00 98.56 223 TYR A C 1
ATOM 1778 O O . TYR A 1 223 ? -1.507 2.921 -4.384 1.00 98.56 223 TYR A O 1
ATOM 1786 N N . ASN A 1 224 ? 0.656 2.917 -4.943 1.00 98.56 224 ASN A N 1
ATOM 1787 C CA . ASN A 1 224 ? 0.548 1.719 -5.778 1.00 98.56 224 ASN A CA 1
ATOM 1788 C C . ASN A 1 224 ? 0.131 0.479 -4.977 1.00 98.56 224 ASN A C 1
ATOM 1790 O O . ASN A 1 224 ? -0.635 -0.339 -5.481 1.00 98.56 224 ASN A O 1
ATOM 1794 N N . ALA A 1 225 ? 0.591 0.334 -3.729 1.00 98.69 225 ALA A N 1
ATOM 1795 C CA . ALA A 1 225 ? 0.143 -0.750 -2.855 1.00 98.69 225 ALA A CA 1
ATOM 1796 C C . ALA A 1 225 ? -1.358 -0.630 -2.543 1.00 98.69 225 ALA A C 1
ATOM 1798 O O . ALA A 1 225 ? -2.089 -1.618 -2.623 1.00 98.69 225 ALA A O 1
ATOM 1799 N N . LEU A 1 226 ? -1.834 0.585 -2.261 1.00 98.62 226 LEU A N 1
ATOM 1800 C CA . LEU A 1 226 ? -3.253 0.863 -2.044 1.00 98.62 226 LEU A CA 1
ATOM 1801 C C . LEU A 1 226 ? -4.091 0.563 -3.294 1.00 98.62 226 LEU A C 1
ATOM 1803 O O . LEU A 1 226 ? -5.088 -0.152 -3.194 1.00 98.62 226 LEU A O 1
ATOM 1807 N N . ARG A 1 227 ? -3.652 1.011 -4.477 1.00 98.19 227 ARG A N 1
ATOM 1808 C CA . ARG A 1 227 ? -4.297 0.694 -5.764 1.00 98.19 227 ARG A CA 1
ATOM 1809 C C . ARG A 1 227 ? -4.366 -0.806 -6.028 1.00 98.19 227 ARG A C 1
ATOM 1811 O O . ARG A 1 227 ? -5.404 -1.306 -6.459 1.00 98.19 227 ARG A O 1
ATOM 1818 N N . LEU A 1 228 ? -3.293 -1.534 -5.728 1.00 98.06 228 LEU A N 1
ATOM 1819 C CA . LEU A 1 228 ? -3.260 -2.986 -5.886 1.00 98.06 228 LEU A CA 1
ATOM 1820 C C . LEU A 1 228 ? -4.255 -3.681 -4.944 1.00 98.06 228 LEU A C 1
ATOM 1822 O O . LEU A 1 228 ? -5.009 -4.544 -5.386 1.00 98.06 228 LEU A O 1
ATOM 1826 N N . SER A 1 229 ? -4.304 -3.262 -3.674 1.00 98.06 229 SER A N 1
ATOM 1827 C CA . SER A 1 229 ? -5.240 -3.796 -2.670 1.00 98.06 229 SER A CA 1
ATOM 1828 C C . SER A 1 229 ? -6.714 -3.518 -2.990 1.00 98.06 229 SER A C 1
ATOM 1830 O O . SER A 1 229 ? -7.607 -4.242 -2.544 1.00 98.06 229 SER A O 1
ATOM 1832 N N . GLU A 1 230 ? -6.970 -2.449 -3.745 1.00 97.25 230 GLU A N 1
ATOM 1833 C CA . GLU A 1 230 ? -8.300 -2.074 -4.205 1.00 97.25 230 GLU A CA 1
ATOM 1834 C C . GLU A 1 230 ? -8.737 -2.932 -5.395 1.00 97.25 230 GLU A C 1
ATOM 1836 O O . GLU A 1 230 ? -9.859 -3.432 -5.405 1.00 97.25 230 GLU A O 1
ATOM 1841 N N . CYS A 1 231 ? -7.849 -3.135 -6.374 1.00 96.75 231 CYS A N 1
ATOM 1842 C CA . CYS A 1 231 ? -8.151 -3.937 -7.563 1.00 96.75 231 CYS A CA 1
ATOM 1843 C C . CYS A 1 231 ? -8.308 -5.434 -7.240 1.00 96.75 231 CYS A C 1
ATOM 1845 O O . CYS A 1 231 ? -9.052 -6.136 -7.929 1.00 96.75 231 CYS A O 1
ATOM 1847 N N . PHE A 1 232 ? -7.616 -5.922 -6.201 1.00 95.69 232 PHE A N 1
ATOM 1848 C CA . PHE A 1 232 ? -7.668 -7.320 -5.770 1.00 95.69 232 PHE A CA 1
ATOM 1849 C C . PHE A 1 232 ? -7.800 -7.423 -4.253 1.00 95.69 232 PHE A C 1
ATOM 1851 O O . PHE A 1 232 ? -6.833 -7.249 -3.509 1.00 95.69 232 PHE A O 1
ATOM 1858 N N . SER A 1 233 ? -8.994 -7.788 -3.788 1.00 94.94 233 SER A N 1
ATOM 1859 C CA . SER A 1 233 ? -9.272 -7.987 -2.362 1.00 94.94 233 SER A CA 1
ATOM 1860 C C . SER A 1 233 ? -8.346 -9.010 -1.709 1.00 94.94 233 SER A C 1
ATOM 1862 O O . SER A 1 233 ? -7.943 -8.825 -0.563 1.00 94.94 233 SER A O 1
ATOM 1864 N N . ASP A 1 234 ? -7.971 -10.053 -2.446 1.00 95.06 234 ASP A N 1
ATOM 1865 C CA . ASP A 1 234 ? -7.178 -11.168 -1.922 1.00 95.06 234 ASP A CA 1
ATOM 1866 C C . ASP A 1 234 ? -5.731 -10.760 -1.621 1.00 95.06 234 ASP A C 1
ATOM 1868 O O . ASP A 1 234 ? -5.058 -11.383 -0.801 1.00 95.06 234 ASP A O 1
ATOM 1872 N N . PHE A 1 235 ? -5.263 -9.659 -2.216 1.00 96.44 235 PHE A N 1
ATOM 1873 C CA . PHE A 1 235 ? -3.935 -9.115 -1.953 1.00 96.44 235 PHE A CA 1
ATOM 1874 C C . PHE A 1 235 ? -3.849 -8.370 -0.622 1.00 96.44 235 PHE A C 1
ATOM 1876 O O . PHE A 1 235 ? -2.741 -8.145 -0.139 1.00 96.44 235 PHE A O 1
ATOM 1883 N N . LYS A 1 236 ? -4.969 -7.999 0.011 1.00 96.75 236 LYS A N 1
ATOM 1884 C CA . LYS A 1 236 ? -4.956 -7.202 1.252 1.00 96.75 236 LYS A CA 1
ATOM 1885 C C . LYS A 1 236 ? -4.094 -7.839 2.345 1.00 96.75 236 LYS A C 1
ATOM 1887 O O . LYS A 1 236 ? -3.325 -7.130 2.988 1.00 96.75 236 LYS A O 1
ATOM 1892 N N . ASN A 1 237 ? -4.150 -9.164 2.490 1.00 96.38 237 ASN A N 1
ATOM 1893 C CA . ASN A 1 237 ? -3.359 -9.903 3.483 1.00 96.38 237 ASN A CA 1
ATOM 1894 C C . ASN A 1 237 ? -1.867 -9.975 3.120 1.00 96.38 237 ASN A C 1
ATOM 1896 O O . ASN A 1 237 ? -1.007 -9.994 3.999 1.00 96.38 237 ASN A O 1
ATOM 1900 N N . LEU A 1 238 ? -1.548 -9.999 1.824 1.00 97.88 238 LEU A N 1
ATOM 1901 C CA . LEU A 1 238 ? -0.169 -10.023 1.337 1.00 97.88 238 LEU A CA 1
ATOM 1902 C C . LEU A 1 238 ? 0.489 -8.647 1.474 1.00 97.88 238 LEU A C 1
ATOM 1904 O O . LEU A 1 238 ? 1.645 -8.547 1.880 1.00 97.88 238 LEU A O 1
ATOM 1908 N N . LEU A 1 239 ? -0.252 -7.591 1.136 1.00 98.44 239 LEU A N 1
ATOM 1909 C CA . LEU A 1 239 ? 0.244 -6.217 1.126 1.00 98.44 239 LEU A CA 1
ATOM 1910 C C . LEU A 1 239 ? 0.199 -5.567 2.509 1.00 98.44 239 LEU A C 1
ATOM 1912 O O . LEU A 1 239 ? 1.018 -4.698 2.792 1.00 98.44 239 LEU A O 1
ATOM 1916 N N . GLY A 1 240 ? -0.756 -5.965 3.352 1.00 98.12 240 GLY A N 1
ATOM 1917 C CA . GLY A 1 240 ? -0.962 -5.370 4.668 1.00 98.12 240 GLY A CA 1
ATOM 1918 C C . GLY A 1 240 ? -1.502 -3.947 4.616 1.00 98.12 240 GLY A C 1
ATOM 1919 O O . GLY A 1 240 ? -1.221 -3.169 5.517 1.00 98.12 240 GLY A O 1
ATOM 1920 N N . ILE A 1 241 ? -2.216 -3.558 3.560 1.00 98.62 241 ILE A N 1
ATOM 1921 C CA . ILE A 1 241 ? -2.715 -2.190 3.411 1.00 98.62 241 ILE A CA 1
ATOM 1922 C C . ILE A 1 241 ? -4.028 -2.156 2.632 1.00 98.62 241 ILE A C 1
ATOM 1924 O O . ILE A 1 241 ? -4.223 -2.951 1.713 1.00 98.62 241 ILE A O 1
ATOM 1928 N N . SER A 1 242 ? -4.938 -1.254 3.012 1.00 98.38 242 SER A N 1
ATOM 1929 C CA . SER A 1 242 ? -6.177 -0.990 2.269 1.00 98.38 242 SER A CA 1
ATOM 1930 C C . SER A 1 242 ? -6.813 0.343 2.661 1.00 98.38 242 SER A C 1
ATOM 1932 O O . SER A 1 242 ? -6.794 0.707 3.838 1.00 98.38 242 SER A O 1
ATOM 1934 N N . TRP A 1 243 ? -7.466 1.010 1.709 1.00 98.44 243 TRP A N 1
ATOM 1935 C CA . TRP A 1 243 ? -8.358 2.140 1.988 1.00 98.44 243 TRP A CA 1
ATOM 1936 C C . TRP A 1 243 ? -9.531 1.726 2.884 1.00 98.44 243 TRP A C 1
ATOM 1938 O O . TRP A 1 243 ? -10.082 0.636 2.709 1.00 98.44 243 TRP A O 1
ATOM 1948 N N . ILE A 1 244 ? -9.899 2.605 3.818 1.00 98.31 244 ILE A N 1
ATOM 1949 C CA . ILE A 1 244 ? -11.127 2.506 4.619 1.00 98.31 244 ILE A CA 1
ATOM 1950 C C . ILE A 1 244 ? -12.118 3.565 4.145 1.00 98.31 244 ILE A C 1
ATOM 1952 O O . ILE A 1 244 ? -13.226 3.237 3.731 1.00 98.31 244 ILE A O 1
ATOM 1956 N N . THR A 1 245 ? -11.666 4.816 4.113 1.00 98.19 245 THR A N 1
ATOM 1957 C CA . THR A 1 245 ? -12.368 5.945 3.499 1.00 98.19 245 THR A CA 1
ATOM 1958 C C . THR A 1 245 ? -11.583 6.421 2.272 1.00 98.19 245 THR A C 1
ATOM 1960 O O . THR A 1 245 ? -10.662 5.748 1.798 1.00 98.19 245 THR A O 1
ATOM 1963 N N . ASN A 1 246 ? -11.940 7.585 1.726 1.00 98.19 246 ASN A N 1
ATOM 1964 C CA . ASN A 1 246 ? -11.171 8.184 0.639 1.00 98.19 246 ASN A CA 1
ATOM 1965 C C . ASN A 1 246 ? -9.816 8.737 1.111 1.00 98.19 246 ASN A C 1
ATOM 1967 O O . ASN A 1 246 ? -8.912 8.854 0.299 1.00 98.19 246 ASN A O 1
ATOM 1971 N N . ASP A 1 247 ? -9.665 9.081 2.384 1.00 98.19 247 ASP A N 1
ATOM 1972 C CA . ASP A 1 247 ? -8.519 9.796 2.962 1.00 98.19 247 ASP A CA 1
ATOM 1973 C C . ASP A 1 247 ? -7.840 9.036 4.115 1.00 98.19 247 ASP A C 1
ATOM 1975 O O . ASP A 1 247 ? -6.717 9.361 4.501 1.00 98.19 247 ASP A O 1
ATOM 1979 N N . ILE A 1 248 ? -8.485 7.983 4.620 1.00 98.50 248 ILE A N 1
ATOM 1980 C CA . ILE A 1 248 ? -7.996 7.132 5.703 1.00 98.50 248 ILE A CA 1
ATOM 1981 C C . ILE A 1 248 ? -7.775 5.727 5.165 1.00 98.50 248 ILE A C 1
ATOM 1983 O O . ILE A 1 248 ? -8.657 5.104 4.561 1.00 98.50 248 ILE A O 1
ATOM 1987 N N . PHE A 1 249 ? -6.594 5.191 5.438 1.00 98.75 249 PHE A N 1
ATOM 1988 C CA . PHE A 1 249 ? -6.244 3.813 5.131 1.00 98.75 249 PHE A CA 1
ATOM 1989 C C . PHE A 1 249 ? -5.732 3.100 6.377 1.00 98.75 249 PHE A C 1
ATOM 1991 O O . PHE A 1 249 ? -5.221 3.714 7.313 1.00 98.75 249 PHE A O 1
ATOM 1998 N N . ARG A 1 250 ? -5.871 1.774 6.382 1.00 98.44 250 ARG A N 1
ATOM 1999 C CA . ARG A 1 250 ? -5.311 0.916 7.427 1.00 98.44 250 ARG A CA 1
ATOM 2000 C C . ARG A 1 250 ? -4.050 0.220 6.942 1.00 98.44 250 ARG A C 1
ATOM 2002 O O . ARG A 1 250 ? -3.960 -0.140 5.767 1.00 98.44 250 ARG A O 1
ATOM 2009 N N . VAL A 1 251 ? -3.124 -0.025 7.861 1.00 98.69 251 VAL A N 1
ATOM 2010 C CA . VAL A 1 251 ? -1.840 -0.684 7.614 1.00 98.69 251 VAL A CA 1
ATOM 2011 C C . VAL A 1 251 ? -1.599 -1.756 8.672 1.00 98.69 251 VAL A C 1
ATOM 2013 O O . VAL A 1 251 ? -1.462 -1.436 9.848 1.00 98.69 251 VAL A O 1
ATOM 2016 N N . ASP A 1 252 ? -1.499 -3.018 8.264 1.00 98.56 252 ASP A N 1
ATOM 2017 C CA . ASP A 1 252 ? -0.851 -4.058 9.063 1.00 98.56 252 ASP A CA 1
ATOM 2018 C C . ASP A 1 252 ? 0.657 -3.796 9.053 1.00 98.56 252 ASP A C 1
ATOM 2020 O O . ASP A 1 252 ? 1.313 -3.821 8.002 1.00 98.56 252 ASP A O 1
ATOM 2024 N N . ARG A 1 253 ? 1.209 -3.522 10.238 1.00 98.12 253 ARG A N 1
ATOM 2025 C CA . ARG A 1 253 ? 2.590 -3.052 10.383 1.00 98.12 253 ARG A CA 1
ATOM 2026 C C . ARG A 1 253 ? 3.605 -4.048 9.821 1.00 98.12 253 ARG A C 1
ATOM 2028 O O . ARG A 1 253 ? 4.565 -3.643 9.166 1.00 98.12 253 ARG A O 1
ATOM 2035 N N . ASN A 1 254 ? 3.399 -5.342 10.062 1.00 98.31 254 ASN A N 1
ATOM 2036 C CA . ASN A 1 254 ? 4.361 -6.383 9.706 1.00 98.31 254 ASN A CA 1
ATOM 2037 C C . ASN A 1 254 ? 4.251 -6.761 8.228 1.00 98.31 254 ASN A C 1
ATOM 2039 O O . ASN A 1 254 ? 5.268 -6.864 7.535 1.00 98.31 254 ASN A O 1
ATOM 2043 N N . ALA A 1 255 ? 3.027 -6.932 7.727 1.00 98.50 255 ALA A N 1
ATOM 2044 C CA . ALA A 1 255 ? 2.800 -7.278 6.330 1.00 98.50 255 ALA A CA 1
ATOM 2045 C C . ALA A 1 255 ? 3.281 -6.159 5.392 1.00 98.50 255 ALA A C 1
ATOM 2047 O O . ALA A 1 255 ? 4.017 -6.438 4.439 1.00 98.50 255 ALA A O 1
ATOM 2048 N N . PHE A 1 256 ? 2.989 -4.893 5.712 1.00 98.69 256 PHE A N 1
ATOM 2049 C CA . PHE A 1 256 ? 3.451 -3.770 4.895 1.00 98.69 256 PHE A CA 1
ATOM 2050 C C . PHE A 1 256 ? 4.972 -3.563 4.984 1.00 98.69 256 PHE A C 1
ATOM 2052 O O . PHE A 1 256 ? 5.631 -3.328 3.967 1.00 98.69 256 PHE A O 1
ATOM 2059 N N . ALA A 1 257 ? 5.582 -3.735 6.165 1.00 98.56 257 ALA A N 1
ATOM 2060 C CA . ALA A 1 257 ? 7.041 -3.695 6.293 1.00 98.56 257 ALA A CA 1
ATOM 2061 C C . ALA A 1 257 ? 7.731 -4.784 5.455 1.00 98.56 257 ALA A C 1
ATOM 2063 O O . ALA A 1 257 ? 8.738 -4.507 4.794 1.00 98.56 257 ALA A O 1
ATOM 2064 N N . ARG A 1 258 ? 7.162 -5.997 5.411 1.00 98.56 258 ARG A N 1
ATOM 2065 C CA . ARG A 1 258 ? 7.644 -7.099 4.565 1.00 98.56 258 ARG A CA 1
ATOM 2066 C C . ARG A 1 258 ? 7.533 -6.778 3.073 1.00 98.56 258 ARG A C 1
ATOM 2068 O O . ARG A 1 258 ? 8.474 -7.081 2.329 1.00 98.56 258 ARG A O 1
ATOM 2075 N N . LEU A 1 259 ? 6.437 -6.149 2.641 1.00 98.62 259 LEU A N 1
ATOM 2076 C CA . LEU A 1 259 ? 6.251 -5.701 1.257 1.00 98.62 259 LEU A CA 1
ATOM 2077 C C . LEU A 1 259 ? 7.356 -4.719 0.840 1.00 98.62 259 LEU A C 1
ATOM 2079 O O . LEU A 1 259 ? 8.029 -4.933 -0.169 1.00 98.62 259 LEU A O 1
ATOM 2083 N N . ILE A 1 260 ? 7.583 -3.676 1.644 1.00 98.31 260 ILE A N 1
ATOM 2084 C CA . ILE A 1 260 ? 8.555 -2.610 1.345 1.00 98.31 260 ILE A CA 1
ATOM 2085 C C . ILE A 1 260 ? 10.008 -3.047 1.620 1.00 98.31 260 ILE A C 1
ATOM 2087 O O . ILE A 1 260 ? 10.947 -2.451 1.094 1.00 98.31 260 ILE A O 1
ATOM 2091 N N . GLY A 1 261 ? 10.221 -4.113 2.396 1.00 97.94 261 GLY A N 1
ATOM 2092 C CA . GLY A 1 261 ? 11.553 -4.627 2.734 1.00 97.94 261 GLY A CA 1
ATOM 2093 C C . GLY A 1 261 ? 12.244 -3.842 3.853 1.00 97.94 261 GLY A C 1
ATOM 2094 O O . GLY A 1 261 ? 13.465 -3.682 3.839 1.00 97.94 261 GLY A O 1
ATOM 2095 N N . VAL A 1 262 ? 11.473 -3.334 4.816 1.00 97.62 262 VAL A N 1
ATOM 2096 C CA . VAL A 1 262 ? 11.990 -2.612 5.988 1.00 97.62 262 VAL A CA 1
ATOM 2097 C C . VAL A 1 262 ? 12.270 -3.599 7.124 1.00 97.62 262 VAL A C 1
ATOM 2099 O O . VAL A 1 262 ? 11.414 -4.405 7.470 1.00 97.62 262 VAL A O 1
ATOM 2102 N N . LYS A 1 263 ? 13.470 -3.530 7.722 1.00 97.06 263 LYS A N 1
ATOM 2103 C CA . LYS A 1 263 ? 13.885 -4.428 8.819 1.00 97.06 263 LYS A CA 1
ATOM 2104 C C . LYS A 1 263 ? 13.321 -4.026 10.183 1.00 97.06 263 LYS A C 1
ATOM 2106 O O . LYS A 1 263 ? 12.869 -4.878 10.934 1.00 97.06 263 LYS A O 1
ATOM 2111 N N . SER A 1 264 ? 13.389 -2.736 10.513 1.00 97.69 264 SER A N 1
ATOM 2112 C CA . SER A 1 264 ? 12.836 -2.190 11.754 1.00 97.69 264 SER A CA 1
ATOM 2113 C C . SER A 1 264 ? 11.491 -1.556 11.441 1.00 97.69 264 SER A C 1
ATOM 2115 O O . SER A 1 264 ? 11.449 -0.471 10.866 1.00 97.69 264 SER A O 1
ATOM 2117 N N . VAL A 1 265 ? 10.408 -2.260 11.766 1.00 97.75 265 VAL A N 1
ATOM 2118 C CA . VAL A 1 265 ? 9.035 -1.823 11.470 1.00 97.75 265 VAL A CA 1
ATOM 2119 C C . VAL A 1 265 ? 8.764 -0.463 12.110 1.00 97.75 265 VAL A C 1
ATOM 2121 O O . VAL A 1 265 ? 8.433 0.491 11.412 1.00 97.75 265 VAL A O 1
ATOM 2124 N N . GLU A 1 266 ? 9.010 -0.353 13.415 1.00 97.31 266 GLU A N 1
ATOM 2125 C CA . GLU A 1 266 ? 8.781 0.876 14.174 1.00 97.31 266 GLU A CA 1
ATOM 2126 C C . GLU A 1 266 ? 9.699 2.008 13.692 1.00 97.31 266 GLU A C 1
ATOM 2128 O O . GLU A 1 266 ? 9.232 3.060 13.269 1.00 97.31 266 GLU A O 1
ATOM 2133 N N . GLY A 1 267 ? 11.014 1.764 13.654 1.00 97.31 267 GLY A N 1
ATOM 2134 C CA . GLY A 1 267 ? 12.003 2.781 13.292 1.00 97.31 267 GLY A CA 1
ATOM 2135 C C . GLY A 1 267 ? 11.911 3.254 11.839 1.00 97.31 267 GLY A C 1
ATOM 2136 O O . GLY A 1 267 ? 12.150 4.422 11.547 1.00 97.31 267 GLY A O 1
ATOM 2137 N N . GLY A 1 268 ? 11.587 2.349 10.915 1.00 96.75 268 GLY A N 1
ATOM 2138 C CA . GLY A 1 268 ? 11.583 2.637 9.484 1.00 96.75 268 GLY A CA 1
ATOM 2139 C C . GLY A 1 268 ? 10.258 3.178 8.953 1.00 96.75 268 GLY A C 1
ATOM 2140 O O . GLY A 1 268 ? 10.267 3.882 7.943 1.00 96.75 268 GLY A O 1
ATOM 2141 N N . LEU A 1 269 ? 9.129 2.865 9.594 1.00 97.56 269 LEU A N 1
ATOM 2142 C CA . LEU A 1 269 ? 7.808 3.304 9.135 1.00 97.56 269 LEU A CA 1
ATOM 2143 C C . LEU A 1 269 ? 7.192 4.372 10.040 1.00 97.56 269 LEU A C 1
ATOM 2145 O O . LEU A 1 269 ? 6.802 5.411 9.513 1.00 97.56 269 LEU A O 1
ATOM 2149 N N . PHE A 1 270 ? 7.140 4.134 11.351 1.00 97.38 270 PHE A N 1
ATOM 2150 C CA . PHE A 1 270 ? 6.264 4.865 12.284 1.00 97.38 270 PHE A CA 1
ATOM 2151 C C . PHE A 1 270 ? 6.996 5.851 13.204 1.00 97.38 270 PHE A C 1
ATOM 2153 O O . PHE A 1 270 ? 6.396 6.771 13.746 1.00 97.38 270 PHE A O 1
ATOM 2160 N N . HIS A 1 271 ? 8.317 5.732 13.346 1.00 96.38 271 HIS A N 1
ATOM 2161 C CA . HIS A 1 271 ? 9.115 6.712 14.080 1.00 96.38 271 HIS A CA 1
ATOM 2162 C C . HIS A 1 271 ? 9.007 8.110 13.448 1.00 96.38 271 HIS A C 1
ATOM 2164 O O . HIS A 1 271 ? 8.764 8.240 12.253 1.00 96.38 271 HIS A O 1
ATOM 2170 N N . GLN A 1 272 ? 9.309 9.171 14.200 1.00 94.88 272 GLN A N 1
ATOM 2171 C CA . GLN A 1 272 ? 9.268 10.563 13.713 1.00 94.88 272 GLN A CA 1
ATOM 2172 C C . GLN A 1 272 ? 10.144 10.828 12.469 1.00 94.88 272 GLN A C 1
ATOM 2174 O O . GLN A 1 272 ? 9.899 11.754 11.705 1.00 94.88 272 GLN A O 1
ATOM 2179 N N . GLN A 1 273 ? 11.168 9.997 12.248 1.00 94.81 273 GLN A N 1
ATOM 2180 C CA . GLN A 1 273 ? 12.029 10.010 11.051 1.00 94.81 273 GLN A CA 1
ATOM 2181 C C . GLN A 1 273 ? 11.716 8.870 10.063 1.00 94.81 273 GLN A C 1
ATOM 2183 O O . GLN A 1 273 ? 12.404 8.703 9.057 1.00 94.81 273 GLN A O 1
ATOM 2188 N N . GLY A 1 274 ? 10.710 8.060 10.375 1.00 96.44 274 GLY A N 1
ATOM 2189 C CA . GLY A 1 274 ? 10.219 6.962 9.563 1.00 96.44 274 GLY A CA 1
ATOM 2190 C C . GLY A 1 274 ? 9.479 7.457 8.325 1.00 96.44 274 GLY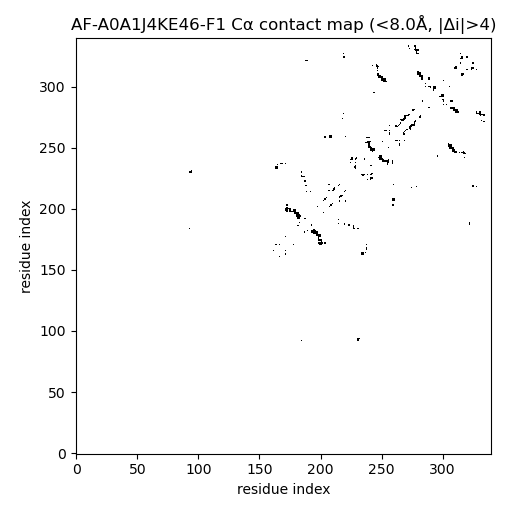 A C 1
ATOM 2191 O O . GLY A 1 274 ? 9.206 8.648 8.146 1.00 96.44 274 GLY A O 1
ATOM 2192 N N . ASN A 1 275 ? 9.166 6.525 7.432 1.00 97.06 275 ASN A N 1
ATOM 2193 C CA . ASN A 1 275 ? 8.586 6.848 6.135 1.00 97.06 275 ASN A CA 1
ATOM 2194 C C . ASN A 1 275 ? 7.225 7.559 6.229 1.00 97.06 275 ASN A C 1
ATOM 2196 O O . ASN A 1 275 ? 7.002 8.473 5.438 1.00 97.06 275 ASN A O 1
ATOM 2200 N N . PHE A 1 276 ? 6.341 7.182 7.163 1.00 97.50 276 PHE A N 1
ATOM 2201 C CA . PHE A 1 276 ? 5.025 7.820 7.287 1.00 97.50 276 PHE A CA 1
ATOM 2202 C C . PHE A 1 276 ? 5.138 9.258 7.828 1.00 97.50 276 PHE A C 1
ATOM 2204 O O . PHE A 1 276 ? 4.838 10.176 7.055 1.00 97.50 276 PHE A O 1
ATOM 2211 N N . PRO A 1 277 ? 5.651 9.516 9.052 1.00 96.75 277 PRO A N 1
ATOM 2212 C CA . PRO A 1 277 ? 5.681 10.882 9.589 1.00 96.75 277 PRO A CA 1
ATOM 2213 C C . PRO A 1 277 ? 6.484 11.851 8.729 1.00 96.75 277 PRO A C 1
ATOM 2215 O O . PRO A 1 277 ? 6.096 13.000 8.533 1.00 96.75 277 PRO A O 1
ATOM 2218 N N . SER A 1 278 ? 7.572 11.372 8.123 1.00 95.56 278 SER A N 1
ATOM 2219 C CA . SER A 1 278 ? 8.413 12.222 7.286 1.00 95.56 278 SER A CA 1
ATOM 2220 C C . SER A 1 278 ? 7.773 12.657 5.960 1.00 95.56 278 SER A C 1
ATOM 2222 O O . SER A 1 278 ? 8.328 13.527 5.296 1.00 95.56 278 SER A O 1
ATOM 2224 N N . HIS A 1 279 ? 6.620 12.103 5.569 1.00 95.69 279 HIS A N 1
ATOM 2225 C CA . HIS A 1 279 ? 5.828 12.558 4.414 1.00 95.69 279 HIS A CA 1
ATOM 2226 C C . HIS A 1 279 ? 4.480 13.181 4.828 1.00 95.69 279 HIS A C 1
ATOM 2228 O O . HIS A 1 279 ? 3.567 13.269 4.006 1.00 95.69 279 HIS A O 1
ATOM 2234 N N . GLY A 1 280 ? 4.342 13.603 6.091 1.00 95.25 280 GLY A N 1
ATOM 2235 C CA . GLY A 1 280 ? 3.125 14.244 6.600 1.00 95.25 280 GLY A CA 1
ATOM 2236 C C . GLY A 1 280 ? 1.965 13.277 6.840 1.00 95.25 280 GLY A C 1
ATOM 2237 O O . GLY A 1 280 ? 0.810 13.694 6.849 1.00 95.25 280 GLY A O 1
ATOM 2238 N N . PHE A 1 281 ? 2.245 11.982 6.995 1.00 97.44 281 PHE A N 1
ATOM 2239 C CA . PHE A 1 281 ? 1.238 11.030 7.448 1.00 97.44 281 PHE A CA 1
ATOM 2240 C C . PHE A 1 281 ? 1.218 10.974 8.970 1.00 97.44 281 PHE A C 1
ATOM 2242 O O . PHE A 1 281 ? 2.270 10.890 9.603 1.00 97.44 281 PHE A O 1
ATOM 2249 N N . GLU A 1 282 ? 0.021 10.972 9.536 1.00 97.19 282 GLU A N 1
ATOM 2250 C CA . GLU A 1 282 ? -0.211 10.851 10.969 1.00 97.19 282 GLU A CA 1
ATOM 2251 C C . GLU A 1 282 ? -1.053 9.613 11.272 1.00 97.19 282 GLU A C 1
ATOM 2253 O O . GLU A 1 282 ? -1.944 9.232 10.505 1.00 97.19 282 GLU A O 1
ATOM 2258 N N . GLU A 1 283 ? -0.729 8.965 12.387 1.00 98.19 283 GLU A N 1
ATOM 2259 C CA . GLU A 1 283 ? -1.536 7.888 12.949 1.00 98.19 283 GLU A CA 1
ATOM 2260 C C . GLU A 1 283 ? -2.740 8.500 13.666 1.00 98.19 283 GLU A C 1
ATOM 2262 O O . GLU A 1 283 ? -2.598 9.476 14.404 1.00 98.19 283 GLU A O 1
ATOM 2267 N N . LEU A 1 284 ? -3.921 7.921 13.455 1.00 98.25 284 LEU A N 1
ATOM 2268 C CA . LEU A 1 284 ? -5.110 8.300 14.212 1.00 98.25 284 LEU A CA 1
ATOM 2269 C C . LEU A 1 284 ? -4.975 7.832 15.662 1.00 98.25 284 LEU A C 1
ATOM 2271 O O . LEU A 1 284 ? -4.344 6.807 15.944 1.00 98.25 284 LEU A O 1
ATOM 2275 N N . ASP A 1 285 ? -5.613 8.551 16.583 1.00 97.94 285 ASP A N 1
ATOM 2276 C CA . ASP A 1 285 ? -5.673 8.113 17.972 1.00 97.94 285 ASP A CA 1
ATOM 2277 C C . ASP A 1 285 ? -6.531 6.842 18.135 1.00 97.94 285 ASP A C 1
ATOM 2279 O O . ASP A 1 285 ? -7.181 6.355 17.200 1.00 97.94 285 ASP A O 1
ATOM 2283 N N . PHE A 1 286 ? -6.509 6.261 19.337 1.00 97.81 286 PHE A N 1
ATOM 2284 C CA . PHE A 1 286 ? -7.253 5.036 19.626 1.00 97.81 286 PHE A CA 1
ATOM 2285 C C . PHE A 1 286 ? -8.768 5.199 19.461 1.00 97.81 286 PHE A C 1
ATOM 2287 O O . PHE A 1 286 ? -9.406 4.306 18.910 1.00 97.81 286 PHE A O 1
ATOM 2294 N N . GLN A 1 287 ? -9.339 6.322 19.902 1.00 98.44 287 GLN A N 1
ATOM 2295 C CA . GLN A 1 287 ? -10.787 6.536 19.869 1.00 98.44 287 GLN A CA 1
ATOM 2296 C C . GLN A 1 287 ? -11.285 6.699 18.430 1.00 98.44 287 GLN A C 1
ATOM 2298 O O . GLN A 1 287 ? -12.290 6.100 18.043 1.00 98.44 287 GLN A O 1
ATOM 2303 N N . GLU A 1 288 ? -10.562 7.472 17.621 1.00 98.25 288 GLU A N 1
ATOM 2304 C CA . GLU A 1 288 ? -10.852 7.675 16.206 1.00 98.25 288 GLU A CA 1
ATOM 2305 C C . GLU A 1 288 ? -10.673 6.369 15.417 1.00 98.25 288 GLU A C 1
ATOM 2307 O O . GLU A 1 288 ? -11.555 5.986 14.642 1.00 98.25 288 GLU A O 1
ATOM 2312 N N . SER A 1 289 ? -9.590 5.631 15.683 1.00 98.44 289 SER A N 1
ATOM 2313 C CA . SER A 1 289 ? -9.334 4.316 15.082 1.00 98.44 289 SER A CA 1
ATOM 2314 C C . SER A 1 289 ? -10.421 3.295 15.425 1.00 98.44 289 SER A C 1
ATOM 2316 O O . SER A 1 289 ? -10.914 2.606 14.534 1.00 98.44 289 SER A O 1
ATOM 2318 N N . GLU A 1 290 ? -10.815 3.188 16.699 1.00 98.38 290 GLU A N 1
ATOM 2319 C CA . GLU A 1 290 ? -11.853 2.254 17.149 1.00 98.38 290 GLU A CA 1
ATOM 2320 C C . GLU A 1 290 ? -13.206 2.585 16.517 1.00 98.38 290 GLU A C 1
ATOM 2322 O O . GLU A 1 290 ? -13.869 1.693 15.982 1.00 98.38 290 GLU A O 1
ATOM 2327 N N . LYS A 1 291 ? -13.580 3.868 16.497 1.00 98.44 291 LYS A N 1
ATOM 2328 C CA . LYS A 1 291 ? -14.817 4.328 15.861 1.00 98.44 291 LYS A CA 1
ATOM 2329 C C . LYS A 1 291 ? -14.867 3.936 14.384 1.00 98.44 291 LYS A C 1
ATOM 2331 O O . LYS A 1 291 ? -15.834 3.304 13.961 1.00 98.44 291 LYS A O 1
ATOM 2336 N N . ILE A 1 292 ? -13.827 4.269 13.616 1.00 98.25 292 ILE A N 1
ATOM 2337 C CA . ILE A 1 292 ? -13.755 3.956 12.180 1.00 98.25 292 ILE A CA 1
ATOM 2338 C C . ILE A 1 292 ? -13.749 2.440 11.957 1.00 98.25 292 ILE A C 1
ATOM 2340 O O . ILE A 1 292 ? -14.433 1.933 11.069 1.00 98.25 292 ILE A O 1
ATOM 2344 N N . SER A 1 293 ? -13.004 1.693 12.771 1.00 98.19 293 SER A N 1
ATOM 2345 C CA . SER A 1 293 ? -12.931 0.235 12.669 1.00 98.19 293 SER A CA 1
ATOM 2346 C C . SER A 1 293 ? -14.303 -0.421 12.876 1.00 98.19 293 SER A C 1
ATOM 2348 O O . SER A 1 293 ? -14.693 -1.296 12.099 1.00 98.19 293 SER A O 1
ATOM 2350 N N . MET A 1 294 ? -15.072 0.043 13.864 1.00 98.19 294 MET A N 1
ATOM 2351 C CA . MET A 1 294 ? -16.426 -0.449 14.134 1.00 98.19 294 MET A CA 1
ATOM 2352 C C . MET A 1 294 ? -17.428 -0.029 13.052 1.00 98.19 294 MET A C 1
ATOM 2354 O O . MET A 1 294 ? -18.219 -0.859 12.608 1.00 98.19 294 MET A O 1
ATOM 2358 N N . GLU A 1 295 ? -17.369 1.223 12.588 1.00 98.38 295 GLU A N 1
ATOM 2359 C CA . GLU A 1 295 ? -18.253 1.759 11.542 1.00 98.38 295 GLU A CA 1
ATOM 2360 C C . GLU A 1 295 ? -18.139 0.977 10.224 1.00 98.38 295 GLU A C 1
ATOM 2362 O O . GLU A 1 295 ? -19.146 0.708 9.569 1.00 98.38 295 GLU A O 1
ATOM 2367 N N . TYR A 1 296 ? -16.928 0.537 9.872 1.00 98.00 296 TYR A N 1
ATOM 2368 C CA . TYR A 1 296 ? -16.655 -0.230 8.651 1.00 98.00 296 TYR A CA 1
ATOM 2369 C C . TYR A 1 296 ? -16.641 -1.755 8.864 1.00 98.00 296 TYR A C 1
ATOM 2371 O O . TYR A 1 296 ? -16.228 -2.500 7.972 1.00 98.00 296 TYR A O 1
ATOM 2379 N N . GLY A 1 297 ? -17.085 -2.244 10.030 1.00 97.31 297 GLY A N 1
ATOM 2380 C CA . GLY A 1 297 ? -17.233 -3.678 10.304 1.00 97.31 297 GLY A CA 1
ATOM 2381 C C . GLY A 1 297 ? -15.915 -4.459 10.375 1.00 97.31 297 GLY A C 1
ATOM 2382 O O . GLY A 1 297 ? -15.882 -5.644 10.050 1.00 97.31 297 GLY A O 1
ATOM 238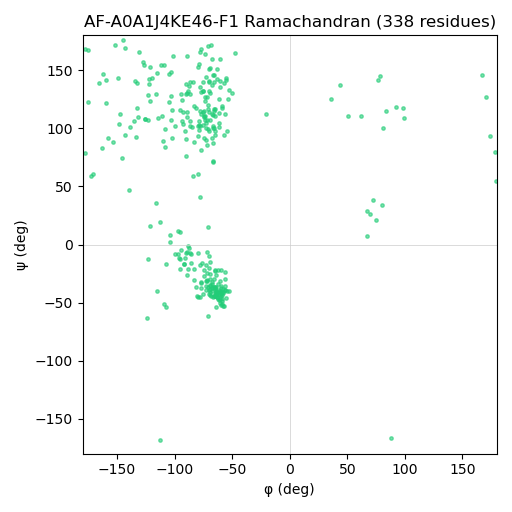3 N N . LEU A 1 298 ? -14.820 -3.808 10.776 1.00 96.56 298 LEU A N 1
ATOM 2384 C CA . LEU A 1 298 ? -13.489 -4.418 10.896 1.00 96.56 298 LEU A CA 1
ATOM 2385 C C . LEU A 1 298 ? -13.220 -5.020 12.289 1.00 96.56 298 LEU A C 1
ATOM 2387 O O . LEU A 1 298 ? -12.208 -5.694 12.470 1.00 96.56 298 LEU A O 1
ATOM 2391 N N . GLY A 1 299 ? -14.121 -4.792 13.251 1.00 97.12 299 GLY A N 1
ATOM 2392 C CA . GLY A 1 299 ? -13.980 -5.194 14.654 1.00 97.12 299 GLY A CA 1
ATOM 2393 C C . GLY A 1 299 ? -13.254 -4.145 15.501 1.00 97.12 299 GLY A C 1
ATOM 2394 O O . GLY A 1 299 ? -13.073 -3.006 15.070 1.00 97.12 299 GLY A O 1
ATOM 2395 N N . HIS A 1 300 ? -12.832 -4.520 16.711 1.00 97.69 300 HIS A N 1
ATOM 2396 C CA . HIS A 1 300 ? -12.050 -3.633 17.578 1.00 97.69 300 HIS A CA 1
ATOM 2397 C C . HIS A 1 300 ? -10.674 -3.336 16.971 1.00 97.69 300 HIS A C 1
ATOM 2399 O O . HIS A 1 300 ? -10.013 -4.224 16.428 1.00 97.69 300 HIS A O 1
ATOM 2405 N N . ALA A 1 301 ? -10.232 -2.084 17.086 1.00 96.12 301 ALA A N 1
ATOM 2406 C CA . ALA A 1 301 ? -8.945 -1.653 16.563 1.00 96.12 301 ALA A CA 1
ATOM 2407 C C . ALA A 1 301 ? -7.791 -2.191 17.423 1.00 96.12 301 ALA A C 1
ATOM 2409 O O . ALA A 1 301 ? -7.523 -1.695 18.517 1.00 96.12 301 ALA A O 1
ATOM 2410 N N . ASP A 1 302 ? -7.058 -3.177 16.904 1.00 97.44 302 ASP A N 1
ATOM 2411 C CA . ASP A 1 302 ? -5.807 -3.624 17.513 1.00 97.44 302 ASP A CA 1
ATOM 2412 C C . ASP A 1 302 ? -4.642 -2.726 17.065 1.00 97.44 302 ASP A C 1
ATOM 2414 O O . ASP A 1 302 ? -3.931 -3.027 16.099 1.00 97.44 302 ASP A O 1
ATOM 2418 N N . LEU A 1 303 ? -4.417 -1.635 17.806 1.00 96.44 303 LEU A N 1
ATOM 2419 C CA . LEU A 1 303 ? -3.255 -0.757 17.629 1.00 96.44 303 LEU A CA 1
ATOM 2420 C C . LEU A 1 303 ? -1.929 -1.390 18.091 1.00 96.44 303 LEU A C 1
ATOM 2422 O O . LEU A 1 303 ? -0.924 -0.698 18.236 1.00 96.44 303 LEU A O 1
ATOM 2426 N N . SER A 1 304 ? -1.840 -2.698 18.309 1.00 96.88 304 SER A N 1
ATOM 2427 C CA . SER A 1 304 ? -0.551 -3.397 18.339 1.00 96.88 304 SER A CA 1
ATOM 2428 C C . SER A 1 304 ? -0.210 -4.023 16.985 1.00 96.88 304 SER A C 1
ATOM 2430 O O . SER A 1 304 ? 0.964 -4.202 16.681 1.00 96.88 304 SER A O 1
ATOM 2432 N N . THR A 1 305 ? -1.184 -4.269 16.113 1.00 97.56 305 THR A N 1
ATOM 2433 C CA . THR A 1 305 ? -0.949 -4.942 14.821 1.00 97.56 305 THR A CA 1
ATOM 2434 C C . THR A 1 305 ? -1.246 -4.033 13.638 1.00 97.56 305 THR A C 1
ATOM 2436 O O . THR A 1 305 ? -0.485 -4.005 12.668 1.00 97.56 305 THR A O 1
ATOM 2439 N N . VAL A 1 306 ? -2.312 -3.243 13.741 1.00 98.19 306 VAL A N 1
ATOM 2440 C CA . VAL A 1 306 ? -2.830 -2.393 12.673 1.00 98.19 306 VAL A CA 1
ATOM 2441 C C . VAL A 1 306 ? -2.704 -0.923 13.069 1.00 98.19 306 VAL A C 1
ATOM 2443 O O . VAL A 1 306 ? -2.755 -0.564 14.244 1.00 98.19 306 VAL A O 1
ATOM 2446 N N . ARG A 1 307 ? -2.486 -0.056 12.084 1.00 98.38 307 ARG A N 1
ATOM 2447 C CA . ARG A 1 307 ? -2.526 1.403 12.218 1.00 98.38 307 ARG A CA 1
ATOM 2448 C C . ARG A 1 307 ? -3.540 1.984 11.261 1.00 98.38 307 ARG A C 1
ATOM 2450 O O . ARG A 1 307 ? -3.636 1.512 10.132 1.00 98.38 307 ARG A O 1
ATOM 2457 N N . PHE A 1 308 ? -4.254 3.011 11.699 1.00 98.62 308 PHE A N 1
ATOM 2458 C CA . PHE A 1 308 ? -5.084 3.842 10.837 1.00 98.62 308 PHE A CA 1
ATOM 2459 C C . PHE A 1 308 ? -4.325 5.135 10.598 1.00 98.62 308 PHE A C 1
ATOM 2461 O O . PHE A 1 308 ? -3.814 5.736 11.540 1.00 98.62 308 PHE A O 1
ATOM 2468 N N . ILE A 1 309 ? -4.174 5.501 9.333 1.00 98.62 309 ILE A N 1
ATOM 2469 C CA . ILE A 1 309 ? -3.282 6.574 8.915 1.00 98.62 309 ILE A CA 1
ATOM 2470 C C . ILE A 1 309 ? -4.039 7.478 7.954 1.00 98.62 309 ILE A C 1
ATOM 2472 O O . ILE A 1 309 ? -4.757 7.000 7.070 1.00 98.62 309 ILE A O 1
ATOM 2476 N N . ARG A 1 310 ? -3.828 8.782 8.110 1.00 98.06 310 ARG A N 1
ATOM 2477 C CA . ARG A 1 310 ? -4.235 9.805 7.145 1.00 98.06 310 ARG A CA 1
ATOM 2478 C C . ARG A 1 310 ? -3.074 10.739 6.849 1.00 98.06 310 ARG A C 1
ATOM 2480 O O . ARG A 1 310 ? -2.071 10.751 7.560 1.00 98.06 310 ARG A O 1
ATOM 2487 N N . ASN A 1 311 ? -3.193 11.521 5.787 1.00 97.50 311 ASN A N 1
ATOM 2488 C CA . ASN A 1 311 ? -2.270 12.621 5.547 1.00 97.50 311 ASN A CA 1
ATOM 2489 C C . ASN A 1 311 ? -2.798 13.896 6.209 1.00 97.50 311 ASN A C 1
ATOM 2491 O O . ASN A 1 311 ? -3.944 14.275 5.970 1.00 97.50 311 ASN A O 1
ATOM 2495 N N . SER A 1 312 ? -1.962 14.571 6.996 1.00 95.69 312 SER A N 1
ATOM 2496 C CA . SER A 1 312 ? -2.358 15.757 7.766 1.00 95.69 312 SER A CA 1
ATOM 2497 C C . SER A 1 312 ? -2.745 16.954 6.890 1.00 95.69 312 SER A C 1
ATOM 2499 O O . SER A 1 312 ? -3.497 17.826 7.318 1.00 95.69 312 SER A O 1
ATOM 2501 N N . HIS A 1 313 ? -2.274 16.997 5.641 1.00 93.50 313 HIS A N 1
ATOM 2502 C CA . HIS A 1 313 ? -2.583 18.057 4.683 1.00 93.50 313 HIS A CA 1
ATOM 2503 C C . HIS A 1 313 ? -3.771 17.730 3.766 1.00 93.50 313 HIS A C 1
ATOM 2505 O O . HIS A 1 313 ? -4.145 18.568 2.948 1.00 93.50 313 HIS A O 1
ATOM 2511 N N . GLY A 1 314 ? -4.333 16.517 3.841 1.00 92.94 314 GLY A N 1
ATOM 2512 C CA . GLY A 1 314 ? -5.452 16.082 2.993 1.00 92.94 314 GLY A CA 1
ATOM 2513 C C . GLY A 1 314 ? -5.121 15.935 1.499 1.00 92.94 314 GLY A C 1
ATOM 2514 O O . GLY A 1 314 ? -6.013 15.694 0.688 1.00 92.94 314 GLY A O 1
ATOM 2515 N N . ASN A 1 315 ? -3.847 16.055 1.111 1.00 92.88 315 ASN A N 1
ATOM 2516 C CA . ASN A 1 315 ? -3.400 15.971 -0.287 1.00 92.88 315 ASN A CA 1
ATOM 2517 C C . ASN A 1 315 ? -3.092 14.535 -0.752 1.00 92.88 315 ASN A C 1
ATOM 2519 O O . ASN A 1 315 ? -2.777 14.319 -1.923 1.00 92.88 315 ASN A O 1
ATOM 2523 N N . PHE A 1 316 ? -3.194 13.557 0.150 1.00 97.00 316 PHE A N 1
ATOM 2524 C CA . PHE A 1 316 ? -3.117 12.138 -0.167 1.00 97.00 316 PHE A CA 1
ATOM 2525 C C . PHE A 1 316 ? -4.461 11.480 0.118 1.00 97.00 316 PHE A C 1
ATOM 2527 O O . PHE A 1 316 ? -4.854 11.308 1.270 1.00 97.00 316 PHE A O 1
ATOM 2534 N N . ASN A 1 317 ? -5.151 11.104 -0.948 1.00 97.69 317 ASN A N 1
ATOM 2535 C CA . ASN A 1 317 ? -6.428 10.423 -0.912 1.00 97.69 317 ASN A CA 1
ATOM 2536 C C . ASN A 1 317 ? -6.515 9.423 -2.077 1.00 97.69 317 ASN A C 1
ATOM 2538 O O . ASN A 1 317 ? -5.634 9.317 -2.933 1.00 97.69 317 ASN A O 1
ATOM 2542 N N . LYS A 1 318 ? -7.606 8.671 -2.107 1.00 97.69 318 LYS A N 1
ATOM 2543 C CA . LYS A 1 318 ? -7.900 7.625 -3.083 1.00 97.69 318 LYS A CA 1
ATOM 2544 C C . LYS A 1 318 ? -7.862 8.106 -4.537 1.00 97.69 318 LYS A C 1
ATOM 2546 O O . LYS A 1 318 ? -7.550 7.320 -5.430 1.00 97.69 318 LYS A O 1
ATOM 2551 N N . TYR A 1 319 ? -8.170 9.377 -4.769 1.00 97.44 319 TYR A N 1
ATOM 2552 C CA . TYR A 1 319 ? -8.249 9.999 -6.089 1.00 97.44 319 TYR A CA 1
ATOM 2553 C C . TYR A 1 319 ? -7.042 10.882 -6.404 1.00 97.44 319 TYR A C 1
ATOM 2555 O O . TYR A 1 319 ? -7.055 11.569 -7.424 1.00 97.44 319 TYR A O 1
ATOM 2563 N N . SER A 1 320 ? -6.008 10.861 -5.558 1.00 96.12 320 SER A N 1
ATOM 2564 C CA . SER A 1 320 ? -4.822 11.672 -5.777 1.00 96.12 320 SER A CA 1
ATOM 2565 C C . SER A 1 320 ? -4.167 11.387 -7.127 1.00 96.12 320 SER A C 1
ATOM 2567 O O . SER A 1 320 ? -4.032 10.238 -7.558 1.00 96.12 320 SER A O 1
ATOM 2569 N N . THR A 1 321 ? -3.735 12.462 -7.772 1.00 95.94 321 THR A N 1
ATOM 2570 C CA . THR A 1 321 ? -3.047 12.479 -9.063 1.00 95.94 321 THR A CA 1
ATOM 2571 C C . THR A 1 321 ? -1.533 12.365 -8.895 1.00 95.94 321 THR A C 1
ATOM 2573 O O . THR A 1 321 ? -0.979 12.642 -7.831 1.00 95.94 321 THR A O 1
ATOM 2576 N N . GLU A 1 322 ? -0.827 12.012 -9.971 1.00 95.81 322 GLU A N 1
ATOM 2577 C CA . GLU A 1 322 ? 0.641 11.931 -9.972 1.00 95.81 322 GLU A CA 1
ATOM 2578 C C . GLU A 1 322 ? 1.292 13.261 -9.541 1.00 95.81 322 GLU A C 1
ATOM 2580 O O . GLU A 1 322 ? 2.213 13.255 -8.727 1.00 95.81 322 GLU A O 1
ATOM 2585 N N . SER A 1 323 ? 0.745 14.403 -9.974 1.00 95.00 323 SER A N 1
ATOM 2586 C CA . SER A 1 323 ? 1.248 15.731 -9.589 1.00 95.00 323 SER A CA 1
ATOM 2587 C C . SER A 1 323 ? 1.082 16.023 -8.090 1.00 95.00 323 SER A C 1
ATOM 2589 O O . SER A 1 323 ? 1.981 16.573 -7.453 1.00 95.00 323 SER A O 1
ATOM 2591 N N . GLU A 1 324 ? -0.026 15.607 -7.473 1.00 94.31 324 GLU A N 1
ATOM 2592 C CA . GLU A 1 324 ? -0.215 15.748 -6.021 1.00 94.31 324 GLU A CA 1
ATOM 2593 C C . GLU A 1 324 ? 0.774 14.872 -5.240 1.00 94.31 324 GLU A C 1
ATOM 2595 O O . GLU A 1 324 ? 1.336 15.307 -4.234 1.00 94.31 324 GLU A O 1
ATOM 2600 N N . MET A 1 325 ? 1.076 13.675 -5.751 1.00 94.06 325 MET A N 1
ATOM 2601 C CA . MET A 1 325 ? 2.081 12.772 -5.172 1.00 94.06 325 MET A CA 1
ATOM 2602 C C . MET A 1 325 ? 3.515 13.298 -5.327 1.00 94.06 325 MET A C 1
ATOM 2604 O O . MET A 1 325 ? 4.407 12.969 -4.534 1.00 94.06 325 MET A O 1
ATOM 2608 N N . GLU A 1 326 ? 3.765 14.140 -6.329 1.00 91.62 326 GLU A N 1
ATOM 2609 C CA . GLU A 1 326 ? 5.019 14.877 -6.471 1.00 91.62 326 GLU A CA 1
ATOM 2610 C C . GLU A 1 326 ? 5.195 15.956 -5.409 1.00 91.62 326 GLU A C 1
ATOM 2612 O O . GLU A 1 326 ? 6.305 16.130 -4.897 1.00 91.62 326 GLU A O 1
ATOM 2617 N N . ASN A 1 327 ? 4.093 16.589 -5.012 1.00 91.44 327 ASN A N 1
ATOM 2618 C CA . ASN A 1 327 ? 4.069 17.657 -4.019 1.00 91.44 327 ASN A CA 1
ATOM 2619 C C . ASN A 1 327 ? 4.133 17.166 -2.565 1.00 91.44 327 ASN A C 1
ATOM 2621 O O . ASN A 1 327 ? 4.314 17.988 -1.663 1.00 91.44 327 ASN A O 1
ATOM 2625 N N . LEU A 1 328 ? 4.051 15.852 -2.321 1.00 91.44 328 LEU A N 1
ATOM 2626 C CA . LEU A 1 328 ? 4.328 15.252 -1.013 1.00 91.44 328 LEU A CA 1
ATOM 2627 C C . LEU A 1 328 ? 5.807 15.409 -0.657 1.00 91.44 328 LEU A C 1
ATOM 2629 O O . LEU A 1 328 ? 6.655 14.563 -0.960 1.00 91.44 328 LEU A O 1
ATOM 2633 N N . LYS A 1 329 ? 6.115 16.546 -0.035 1.00 83.75 329 LYS A N 1
ATOM 2634 C CA . LYS A 1 329 ? 7.462 16.897 0.395 1.00 83.75 329 LYS A CA 1
ATOM 2635 C C . LYS A 1 329 ? 7.841 16.115 1.640 1.00 83.75 329 LYS A C 1
ATOM 2637 O O . LYS A 1 329 ? 7.060 15.973 2.574 1.00 83.75 329 LYS A O 1
ATOM 2642 N N . TRP A 1 330 ? 9.094 15.683 1.652 1.00 86.00 330 TRP A N 1
ATOM 2643 C CA . TRP A 1 330 ? 9.731 15.162 2.846 1.00 86.00 330 TRP A CA 1
ATOM 2644 C C . TRP A 1 330 ? 9.846 16.290 3.884 1.00 86.00 330 TRP A C 1
ATOM 2646 O O . TRP A 1 330 ? 10.587 17.256 3.681 1.00 86.00 330 TRP A O 1
ATOM 2656 N N . SER A 1 331 ? 9.084 16.207 4.971 1.00 79.00 331 SER A N 1
ATOM 2657 C CA . SER A 1 331 ? 9.150 17.148 6.083 1.00 79.00 331 SER A CA 1
ATOM 2658 C C . SER A 1 331 ? 10.260 16.712 7.035 1.00 79.00 331 SER A C 1
ATOM 2660 O O . SER A 1 331 ? 10.092 15.812 7.852 1.00 79.00 331 SER A O 1
ATOM 2662 N N . ALA A 1 332 ? 11.417 17.369 6.945 1.00 67.38 332 ALA A N 1
ATOM 2663 C CA . ALA A 1 332 ? 12.549 17.096 7.835 1.00 67.38 332 ALA A CA 1
ATOM 2664 C C . ALA A 1 332 ? 12.303 17.535 9.292 1.00 67.38 332 ALA A C 1
ATOM 2666 O O . ALA A 1 332 ? 13.053 17.149 10.187 1.00 67.38 332 ALA A O 1
ATOM 2667 N N . LYS A 1 333 ? 11.283 18.367 9.536 1.00 65.06 333 LYS A N 1
ATOM 2668 C CA . LYS A 1 333 ? 10.924 18.829 10.876 1.00 65.06 333 LYS A CA 1
ATOM 2669 C C . LYS A 1 333 ? 9.667 18.096 11.340 1.00 65.06 333 LYS A C 1
ATOM 2671 O O . LYS A 1 333 ? 8.651 18.217 10.655 1.00 65.06 333 LYS A O 1
ATOM 2676 N N . PRO A 1 334 ? 9.719 17.391 12.485 1.00 57.88 334 PRO A N 1
ATOM 2677 C CA . PRO A 1 334 ? 8.511 16.967 13.174 1.00 57.88 334 PRO A CA 1
ATOM 2678 C C . PRO A 1 334 ? 7.664 18.215 13.398 1.00 57.88 334 PRO A C 1
ATOM 2680 O O . PRO A 1 334 ? 8.174 19.203 13.937 1.00 57.88 334 PRO A O 1
ATOM 2683 N N . GLN A 1 335 ? 6.413 18.211 12.943 1.00 57.44 335 GLN A N 1
ATOM 2684 C CA . GLN A 1 335 ? 5.484 19.240 13.380 1.00 57.44 335 GLN A CA 1
ATOM 2685 C C . GLN A 1 335 ? 5.267 18.991 14.867 1.00 57.44 335 GLN A C 1
ATOM 2687 O O . GLN A 1 335 ? 4.575 18.056 15.257 1.00 57.44 335 GLN A O 1
ATOM 2692 N N . SER A 1 336 ? 5.950 19.766 15.708 1.00 58.97 336 SER A N 1
ATOM 2693 C CA . SER A 1 336 ? 5.585 19.858 17.110 1.00 58.97 336 SER A CA 1
ATOM 2694 C C . SER A 1 336 ? 4.135 20.302 17.116 1.00 58.97 336 SER A C 1
ATOM 2696 O O . SER A 1 336 ? 3.848 21.410 16.664 1.00 58.97 336 SER A O 1
ATOM 2698 N N . SER A 1 337 ? 3.237 19.423 17.549 1.00 57.03 337 SER A N 1
ATOM 2699 C CA . SER A 1 337 ? 1.859 19.776 17.843 1.00 57.03 337 SER A CA 1
ATOM 2700 C C . SER A 1 337 ? 1.903 20.940 18.831 1.00 57.03 337 SER A C 1
ATOM 2702 O O . SER A 1 337 ? 2.162 20.730 20.018 1.00 57.03 337 SER A O 1
ATOM 2704 N N . GLU A 1 338 ? 1.759 22.172 18.342 1.00 51.81 338 GLU A N 1
ATOM 2705 C CA . GLU A 1 338 ? 1.465 23.310 19.200 1.00 51.81 338 GLU A CA 1
ATOM 2706 C C . GLU A 1 338 ? 0.119 22.984 19.834 1.00 51.81 338 GLU A C 1
ATOM 2708 O O . GLU A 1 338 ? -0.913 22.969 19.167 1.00 51.81 338 GLU A O 1
ATOM 2713 N N . SER A 1 339 ? 0.165 22.590 21.102 1.00 45.72 339 SER A N 1
ATOM 2714 C CA . SER A 1 339 ? -1.006 22.347 21.925 1.00 45.72 339 SER A CA 1
ATOM 2715 C C . SER A 1 339 ? -1.771 23.665 22.023 1.00 45.72 339 SER A C 1
ATOM 2717 O O . SER A 1 339 ? -1.347 24.572 22.741 1.00 45.72 339 SER A O 1
ATOM 2719 N N . VAL A 1 340 ? -2.841 23.779 21.236 1.00 40.03 340 VAL A N 1
ATOM 2720 C CA . VAL A 1 340 ? -3.795 24.897 21.274 1.00 40.03 340 VAL A CA 1
ATOM 2721 C C . VAL A 1 340 ? -4.689 24.780 22.499 1.00 40.03 340 VAL A C 1
ATOM 2723 O O . VAL A 1 340 ? -5.165 23.654 22.774 1.00 40.03 340 VAL A O 1
#

Radius of gyration: 35.28 Å; Cα contacts (8 Å, |Δi|>4): 275; chains: 1; bounding box: 77×88×110 Å

Secondary structure (DSSP, 8-state):
--SHHHHHHHHHHHHHHHHHHHHHHHGGGSSS-------------------------PPPP-----PPPPPP---PPP-------------------------------------------PPP---------------------------------------GGG--HHHHHH-TT-EE-TTTTT-SSGGG--S--EEHHHHIIIIITSPP-TTS-HHHHHHHHHHHHHH-GGGHHHHTEEESSSSEEEEEHHHHHHHHT-S-HIIIIISTTSTTGGGTEEEPPHHHHHHHHHHTT--S--TTTEEEEEETTS--STT--HHHHHS-----S-------